Protein AF-A0A540WEN9-F1 (afdb_monomer)

Secondary structure (DSSP, 8-state):
---------------------------------------PPP---T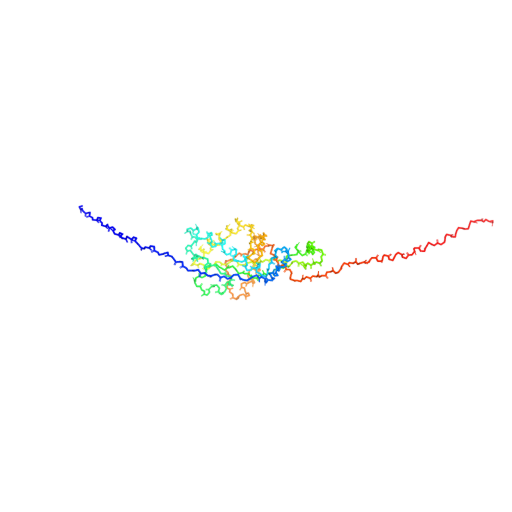THHHHHHHHHHHHHHHHHHT-TTTHHHHTSGGGEE-S-HHHHTT-TT--EEEEEEEEEE-HHHHTPPPEEPTTSSEEEPPPEEEEEEEEEEE--SSHHHHHHHHHHHHHHHHHTSEEEEEPTTT--EEEEEEEEE---HHHHHHHHHHTT------EEEEEEEEEE----EEE---------------PPP--------

InterPro domains:
  IPR025351 Pvc16, N-terminal [PF14065] (51-222)

Nearest PDB structures (foldseek):
  7b5i-assembly1_AA  TM=7.229E-01  e=7.295E-08  Nostoc sp. PCC 7120 = FACHB-418
  7adz-assembly1_0A  TM=7.066E-01  e=9.950E-07  Algoriphagus machipongonensis
  6rap-assembly1_E  TM=7.056E-01  e=1.852E-05  Serratia entomophila
  4esq-assembly1_A  TM=3.453E-01  e=1.846E+00  Mycobacterium tuberculosis H37Rv
  8ou1-assembly2_B  TM=3.384E-01  e=3.895E+00  Mus musculus

Radius of gyration: 32.87 Å; Cα contacts (8 Å, |Δi|>4): 335; chains: 1; bounding box: 141×54×74 Å

Sequence (245 aa):
MRDAVAAAPAPRRAGRARAEHAGGGDPVGGDTVRGHRVGGRPVSGYLAINTVSRTVRRILAVAYDADLTVGPLVGGEAGIVFSNPTETAQDPSHRLSLWLYRITENEFLKNLPPQIEPDRRIRRGSPLALDLLYLITPFTSSGENDQLLLGKTMQVLHDNASIYVRDPLNDVVDEIRLILCRLPLEEVTRIWEALQEPYRLSVCYLVRSIRIDSTQLDESAPILDITTGLGPLVAAPTTESASAS

Structure (mmCIF, N/CA/C/O backbone):
data_AF-A0A540WEN9-F1
#
_entry.id   AF-A0A540WEN9-F1
#
loop_
_atom_site.group_PDB
_atom_site.id
_atom_site.type_symbol
_atom_site.label_atom_id
_atom_site.label_alt_id
_atom_site.label_comp_id
_atom_site.label_asym_id
_atom_site.label_entity_id
_atom_site.label_seq_id
_atom_site.pdbx_PDB_ins_code
_atom_site.Cartn_x
_atom_site.Cartn_y
_atom_site.Cartn_z
_atom_site.occupancy
_atom_site.B_iso_or_equiv
_atom_site.auth_seq_id
_atom_site.auth_comp_id
_atom_site.auth_asym_id
_atom_site.auth_atom_id
_atom_site.pdbx_PDB_model_num
ATOM 1 N N . MET A 1 1 ? -47.053 -35.132 14.527 1.00 38.44 1 MET A N 1
ATOM 2 C CA . MET A 1 1 ? -48.295 -35.340 13.753 1.00 38.44 1 MET A CA 1
ATOM 3 C C . MET A 1 1 ? -48.290 -34.370 12.578 1.00 38.44 1 MET A C 1
ATOM 5 O O . MET A 1 1 ? -48.549 -33.202 12.805 1.00 38.44 1 MET A O 1
ATOM 9 N N . ARG A 1 2 ? -47.965 -34.912 11.389 1.00 40.12 2 ARG A N 1
ATOM 10 C CA . ARG A 1 2 ? -48.224 -34.436 10.006 1.00 40.12 2 ARG A CA 1
ATOM 11 C C . ARG A 1 2 ? -47.528 -33.130 9.579 1.00 40.12 2 ARG A C 1
ATOM 13 O O . ARG A 1 2 ? -47.860 -32.069 10.081 1.00 40.12 2 ARG A O 1
ATOM 20 N N . ASP A 1 3 ? -46.430 -33.188 8.822 1.00 37.91 3 ASP A N 1
ATOM 21 C CA . ASP A 1 3 ? -46.293 -33.443 7.365 1.00 37.91 3 ASP A CA 1
ATOM 22 C C . ASP A 1 3 ? -47.055 -32.461 6.470 1.00 37.91 3 ASP A C 1
ATOM 24 O O . ASP A 1 3 ? -48.283 -32.490 6.432 1.00 37.91 3 ASP A O 1
ATOM 28 N N . ALA A 1 4 ? -46.306 -31.689 5.672 1.00 39.59 4 ALA A N 1
ATOM 29 C CA . ALA A 1 4 ? -46.721 -31.245 4.340 1.00 39.59 4 ALA A CA 1
ATOM 30 C C . ALA A 1 4 ? -45.506 -30.776 3.514 1.00 39.59 4 ALA A C 1
ATOM 32 O O . ALA A 1 4 ? -45.072 -29.629 3.581 1.00 39.59 4 ALA A O 1
ATOM 33 N N . VAL A 1 5 ? -44.974 -31.706 2.721 1.00 42.97 5 VAL A N 1
ATOM 34 C CA . VAL A 1 5 ? -44.142 -31.474 1.533 1.00 42.97 5 VAL A CA 1
ATOM 35 C C . VAL A 1 5 ? -45.053 -31.034 0.378 1.00 42.97 5 VAL A C 1
ATOM 37 O O . VAL A 1 5 ? -46.068 -31.680 0.133 1.00 42.97 5 VAL A O 1
ATOM 40 N N . ALA A 1 6 ? -44.681 -29.987 -0.364 1.00 39.97 6 ALA A N 1
ATOM 41 C CA . ALA A 1 6 ? -45.266 -29.634 -1.668 1.00 39.97 6 ALA A CA 1
ATOM 42 C C . ALA A 1 6 ? -44.188 -28.912 -2.508 1.00 39.97 6 ALA A C 1
ATOM 44 O O . ALA A 1 6 ? -43.714 -27.852 -2.120 1.00 39.97 6 ALA A O 1
ATOM 45 N N . ALA A 1 7 ? -43.548 -29.575 -3.475 1.00 36.31 7 ALA A N 1
ATOM 46 C CA . ALA A 1 7 ? -43.993 -29.835 -4.854 1.00 36.31 7 ALA A CA 1
ATOM 47 C C . ALA A 1 7 ? -43.714 -28.655 -5.812 1.00 36.31 7 ALA A C 1
ATOM 49 O O . ALA A 1 7 ? -44.375 -27.622 -5.785 1.00 36.31 7 ALA A O 1
ATOM 50 N N . ALA A 1 8 ? -42.714 -28.855 -6.676 1.00 41.97 8 ALA A N 1
ATOM 51 C CA . ALA A 1 8 ? -42.346 -27.993 -7.796 1.00 41.97 8 ALA A CA 1
ATOM 52 C C . ALA A 1 8 ? -43.352 -28.076 -8.961 1.00 41.97 8 ALA A C 1
ATOM 54 O O . ALA A 1 8 ? -44.024 -29.098 -9.122 1.00 41.97 8 ALA A O 1
ATOM 55 N N . PRO A 1 9 ? -43.329 -27.083 -9.867 1.00 46.47 9 PRO A N 1
ATOM 56 C CA . PRO A 1 9 ? -43.598 -27.363 -11.273 1.00 46.47 9 PRO A CA 1
ATOM 57 C C . PRO A 1 9 ? -42.551 -26.751 -12.222 1.00 46.47 9 PRO A C 1
ATOM 59 O O . PRO A 1 9 ? -42.203 -25.576 -12.140 1.00 46.47 9 PRO A O 1
ATOM 62 N N . ALA A 1 10 ? -42.110 -27.556 -13.190 1.00 43.03 10 ALA A N 1
ATOM 63 C CA . ALA A 1 10 ? -41.536 -27.095 -14.454 1.00 43.03 10 ALA A CA 1
ATOM 64 C C . ALA A 1 10 ? -42.635 -27.066 -15.531 1.00 43.03 10 ALA A C 1
ATOM 66 O O . ALA A 1 10 ? -43.547 -27.899 -15.486 1.00 43.03 10 ALA A O 1
ATOM 67 N N . PRO A 1 11 ? -42.517 -26.201 -16.557 1.00 55.50 11 PRO A N 1
ATOM 68 C CA . PRO A 1 11 ? -42.747 -26.719 -17.907 1.00 55.50 11 PRO A CA 1
ATOM 69 C C . PRO A 1 11 ? -41.855 -26.134 -19.028 1.00 55.50 11 PRO A C 1
ATOM 71 O O . PRO A 1 11 ? -41.704 -24.932 -19.188 1.00 55.50 11 PRO A O 1
ATOM 74 N N . ARG A 1 12 ? -41.389 -27.076 -19.863 1.00 35.31 12 ARG A N 1
ATOM 75 C CA . ARG A 1 12 ? -41.458 -27.171 -21.343 1.00 35.31 12 ARG A CA 1
ATOM 76 C C . ARG A 1 12 ? -40.707 -26.201 -22.286 1.00 35.31 12 ARG A C 1
ATOM 78 O O . ARG A 1 12 ? -40.978 -25.017 -22.396 1.00 35.31 12 ARG A O 1
ATOM 85 N N . ARG A 1 13 ? -39.883 -26.864 -23.117 1.00 35.56 13 ARG A N 1
ATOM 86 C CA . ARG A 1 13 ? -39.284 -26.494 -24.416 1.00 35.56 13 ARG A CA 1
ATOM 87 C C . ARG A 1 13 ? -40.296 -26.077 -25.502 1.00 35.56 13 ARG A C 1
ATOM 89 O O . ARG A 1 13 ? -41.271 -26.794 -25.702 1.00 35.56 13 ARG A O 1
ATOM 96 N N . ALA A 1 14 ? -39.915 -25.087 -26.315 1.00 34.56 14 ALA A N 1
ATOM 97 C CA . ALA A 1 14 ? -39.984 -24.999 -27.794 1.00 34.56 14 ALA A CA 1
ATOM 98 C C . ALA A 1 14 ? -39.426 -23.605 -28.194 1.00 34.56 14 ALA A C 1
ATOM 100 O O . ALA A 1 14 ? -39.550 -22.682 -27.407 1.00 34.56 14 ALA A O 1
ATOM 101 N N . GLY A 1 15 ? -38.785 -23.329 -29.330 1.00 33.09 15 GLY A N 1
ATOM 102 C CA . GLY A 1 15 ? -38.602 -24.081 -30.558 1.00 33.09 15 GLY A CA 1
ATOM 103 C C . GLY A 1 15 ? -37.469 -23.489 -31.415 1.00 33.09 15 GLY A C 1
ATOM 104 O O . GLY A 1 15 ? -36.938 -22.413 -31.153 1.00 33.09 15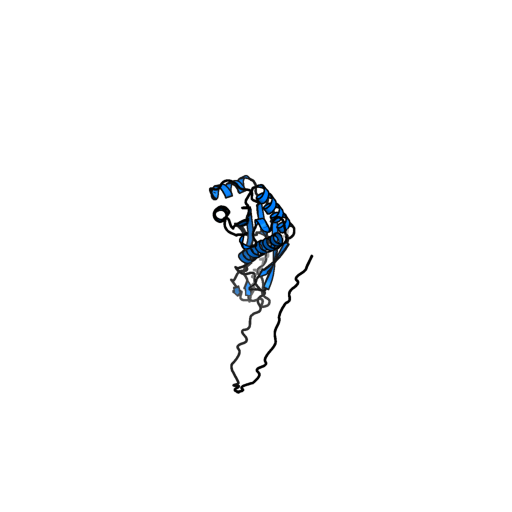 GLY A O 1
ATOM 105 N N . ARG A 1 16 ? -37.094 -24.269 -32.430 1.00 35.69 16 ARG A N 1
ATOM 106 C CA . ARG A 1 16 ? -36.172 -23.937 -33.522 1.00 35.69 16 ARG A CA 1
ATOM 107 C C . ARG A 1 16 ? -36.710 -22.788 -34.382 1.00 35.69 16 ARG A C 1
ATOM 109 O O . ARG A 1 16 ? -37.887 -22.807 -34.722 1.00 35.69 16 ARG A O 1
ATOM 116 N N . ALA A 1 17 ? -35.809 -21.955 -34.895 1.00 35.25 17 ALA A N 1
ATOM 117 C CA . ALA A 1 17 ? -35.952 -21.329 -36.208 1.00 35.25 17 ALA A CA 1
ATOM 118 C C . ALA A 1 17 ? -34.583 -21.299 -36.909 1.00 35.25 17 ALA A C 1
ATOM 120 O O . ALA A 1 17 ? -33.563 -20.982 -36.301 1.00 35.25 17 ALA A O 1
ATOM 121 N N . ARG A 1 18 ? -34.585 -21.715 -38.175 1.00 32.56 18 ARG A N 1
ATOM 122 C CA . ARG A 1 18 ? -33.468 -21.837 -39.121 1.00 32.56 18 ARG A CA 1
ATOM 123 C C . ARG A 1 18 ? -33.954 -21.209 -40.437 1.00 32.56 18 ARG A C 1
ATOM 125 O O . ARG A 1 18 ? -35.140 -21.369 -40.717 1.00 32.56 18 ARG A O 1
ATOM 132 N N . ALA A 1 19 ? -33.033 -20.605 -41.194 1.00 33.31 19 ALA A N 1
ATOM 133 C CA . ALA A 1 19 ? -33.052 -20.188 -42.618 1.00 33.31 19 ALA A CA 1
ATOM 134 C C . ALA A 1 19 ? -32.579 -18.723 -42.731 1.00 33.31 19 ALA A C 1
ATOM 136 O O . ALA A 1 19 ? -33.202 -17.832 -42.168 1.00 33.31 19 ALA A O 1
ATOM 137 N N . GLU A 1 20 ? -31.347 -18.458 -43.175 1.00 32.69 20 GLU A N 1
ATOM 138 C CA . GLU A 1 20 ? -30.850 -18.460 -44.571 1.00 32.69 20 GLU A CA 1
ATOM 139 C C . GLU A 1 20 ? -31.352 -17.271 -45.401 1.00 32.69 20 GLU A C 1
ATOM 141 O O . GLU A 1 20 ? -32.492 -17.256 -45.852 1.00 32.69 20 GLU A O 1
ATOM 146 N N . HIS A 1 21 ? -30.443 -16.337 -45.706 1.00 33.81 21 HIS A N 1
ATOM 147 C CA . HIS A 1 21 ? -30.448 -15.643 -46.991 1.00 33.81 21 HIS A CA 1
ATOM 148 C C . HIS A 1 21 ? -29.033 -15.267 -47.442 1.00 33.81 21 HIS A C 1
ATOM 150 O O . HIS A 1 21 ? -28.151 -14.994 -46.632 1.00 33.81 21 HIS A O 1
ATOM 156 N N . ALA A 1 22 ? -28.852 -15.362 -48.756 1.00 33.91 22 ALA A N 1
ATOM 157 C CA . ALA A 1 22 ? -27.604 -15.425 -49.499 1.00 33.91 22 ALA A CA 1
ATOM 158 C C . ALA A 1 22 ? -27.312 -14.125 -50.268 1.00 33.91 22 ALA A C 1
ATOM 160 O O . ALA A 1 22 ? -28.204 -13.306 -50.475 1.00 33.91 22 ALA A O 1
ATOM 161 N N . GLY A 1 23 ? -26.077 -14.020 -50.767 1.00 31.98 23 GLY A N 1
ATOM 162 C CA . GLY A 1 23 ? -25.592 -13.011 -51.719 1.00 31.98 23 GLY A CA 1
ATOM 163 C C . GLY A 1 23 ? -24.342 -12.329 -51.158 1.00 31.98 23 GLY A C 1
ATOM 164 O O . GLY A 1 23 ? -24.424 -11.688 -50.123 1.00 31.98 23 GLY A O 1
ATOM 165 N N . GLY A 1 24 ? -23.129 -12.480 -51.690 1.00 31.97 24 GLY A N 1
ATOM 166 C CA . GLY A 1 24 ? -22.727 -12.659 -53.082 1.00 31.97 24 GLY A CA 1
ATOM 167 C C . GLY A 1 24 ? -22.048 -11.365 -53.536 1.00 31.97 24 GLY A C 1
ATOM 168 O O . GLY A 1 24 ? -22.744 -10.410 -53.859 1.00 31.97 24 GLY A O 1
ATOM 169 N N . GLY A 1 25 ? -20.711 -11.331 -53.529 1.00 32.25 25 GLY A N 1
ATOM 170 C CA . GLY A 1 25 ? -19.929 -10.200 -54.035 1.00 32.25 25 GLY A CA 1
ATOM 171 C C . GLY A 1 25 ? -18.512 -10.126 -53.466 1.00 32.25 25 GLY A C 1
ATOM 172 O O . GLY A 1 25 ? -18.290 -9.439 -52.476 1.00 32.25 25 GLY A O 1
ATOM 173 N N . ASP A 1 26 ? -17.561 -10.796 -54.120 1.00 38.94 26 ASP A N 1
ATOM 174 C CA . ASP A 1 26 ? -16.148 -10.402 -54.070 1.00 38.94 26 ASP A CA 1
ATOM 175 C C . ASP A 1 26 ? -15.948 -9.147 -54.933 1.00 38.94 26 ASP A C 1
ATOM 177 O O . ASP A 1 26 ? -16.483 -9.067 -56.045 1.00 38.94 26 ASP A O 1
ATOM 181 N N . PRO A 1 27 ? -15.095 -8.215 -54.484 1.00 42.47 27 PRO A N 1
ATOM 182 C CA . PRO A 1 27 ? -14.058 -7.745 -55.381 1.00 42.47 27 PRO A CA 1
ATOM 183 C C . PRO A 1 27 ? -12.661 -7.819 -54.759 1.00 42.47 27 PRO A C 1
ATOM 185 O O . PRO A 1 27 ? -12.381 -7.404 -53.637 1.00 42.47 27 PRO A O 1
ATOM 188 N N . VAL A 1 28 ? -11.790 -8.346 -55.608 1.00 40.34 28 VAL A N 1
ATOM 189 C CA . VAL A 1 28 ? -10.333 -8.324 -55.609 1.00 40.34 28 VAL A CA 1
ATOM 190 C C . VAL A 1 28 ? -9.767 -6.922 -55.355 1.00 40.34 28 VAL A C 1
ATOM 192 O O . VAL A 1 28 ? -10.223 -5.948 -55.946 1.00 40.34 28 VAL A O 1
ATOM 195 N N . GLY A 1 29 ? -8.664 -6.871 -54.600 1.00 37.69 29 GLY A N 1
ATOM 196 C CA . GLY A 1 29 ? -7.612 -5.871 -54.797 1.00 37.69 29 GLY A CA 1
ATOM 197 C C . GLY A 1 29 ? -7.714 -4.624 -53.926 1.00 37.69 29 GLY A C 1
ATOM 198 O O . GLY A 1 29 ? -8.170 -3.577 -54.366 1.00 37.69 29 GLY A O 1
ATOM 199 N N . GLY A 1 30 ? -7.181 -4.713 -52.712 1.00 31.41 30 GLY A N 1
ATOM 200 C CA . GLY A 1 30 ? -6.861 -3.553 -51.894 1.00 31.41 30 GLY A CA 1
ATOM 201 C C . GLY A 1 30 ? -5.705 -3.914 -50.985 1.00 31.41 30 GLY A C 1
ATOM 202 O O . GLY A 1 30 ? -5.896 -4.672 -50.036 1.00 31.41 30 GLY A O 1
ATOM 203 N N . ASP A 1 31 ? -4.517 -3.426 -51.339 1.00 36.16 31 ASP A N 1
ATOM 204 C CA . ASP A 1 31 ? -3.271 -3.509 -50.583 1.00 36.16 31 ASP A CA 1
ATOM 205 C C . ASP A 1 31 ? -3.538 -3.403 -49.081 1.00 36.16 31 ASP A C 1
ATOM 207 O O . ASP A 1 31 ? -3.692 -2.322 -48.509 1.00 36.16 31 ASP A O 1
ATOM 211 N N . THR A 1 32 ? -3.593 -4.557 -48.416 1.00 36.00 32 THR A N 1
ATOM 212 C CA . THR A 1 32 ? -3.472 -4.579 -46.969 1.00 36.00 32 THR A CA 1
ATOM 213 C C . THR A 1 32 ? -2.001 -4.343 -46.724 1.00 36.00 32 THR A C 1
ATOM 215 O O . THR A 1 32 ? -1.206 -5.285 -46.698 1.00 36.00 32 THR A O 1
ATOM 218 N N . VAL A 1 33 ? -1.641 -3.064 -46.604 1.00 40.69 33 VAL A N 1
ATOM 219 C CA . VAL A 1 33 ? -0.398 -2.621 -45.990 1.00 40.69 33 VAL A CA 1
ATOM 220 C C . VAL A 1 33 ? -0.355 -3.324 -44.640 1.00 40.69 33 VAL A C 1
ATOM 222 O O . VAL A 1 33 ? -0.946 -2.883 -43.655 1.00 40.69 33 VAL A O 1
ATOM 225 N N . ARG A 1 34 ? 0.287 -4.497 -44.620 1.00 33.94 34 ARG A N 1
ATOM 226 C CA . ARG A 1 34 ? 0.758 -5.150 -43.413 1.00 33.94 34 ARG A CA 1
ATOM 227 C C . ARG A 1 34 ? 1.696 -4.128 -42.817 1.00 33.94 34 ARG A C 1
ATOM 229 O O . ARG A 1 34 ? 2.853 -4.047 -43.222 1.00 33.94 34 ARG A O 1
ATOM 236 N N . GLY A 1 35 ? 1.155 -3.311 -41.915 1.00 33.56 35 GLY A N 1
ATOM 237 C CA . GLY A 1 35 ? 1.943 -2.468 -41.047 1.00 33.56 35 GLY A CA 1
ATOM 238 C C . GLY A 1 35 ? 3.022 -3.368 -40.486 1.00 33.56 35 GLY A C 1
ATOM 239 O O . GLY A 1 35 ? 2.732 -4.316 -39.752 1.00 33.56 35 GLY A O 1
ATOM 240 N N . HIS A 1 36 ? 4.247 -3.129 -40.940 1.00 34.56 36 HIS A N 1
ATOM 241 C CA . HIS A 1 36 ? 5.441 -3.686 -40.353 1.00 34.56 36 HIS A CA 1
ATOM 242 C C . HIS A 1 36 ? 5.420 -3.159 -38.918 1.00 34.56 36 HIS A C 1
ATOM 244 O O . HIS A 1 36 ? 5.870 -2.051 -38.639 1.00 34.56 36 HIS A O 1
ATOM 250 N N . ARG A 1 37 ? 4.791 -3.903 -38.001 1.00 36.41 37 ARG A N 1
ATOM 251 C CA . ARG A 1 37 ? 5.046 -3.741 -36.578 1.00 36.41 37 ARG A CA 1
ATOM 252 C C . ARG A 1 37 ? 6.494 -4.160 -36.431 1.00 36.41 37 ARG A C 1
ATOM 254 O O . ARG A 1 37 ? 6.786 -5.347 -36.324 1.00 36.41 37 ARG A O 1
ATOM 261 N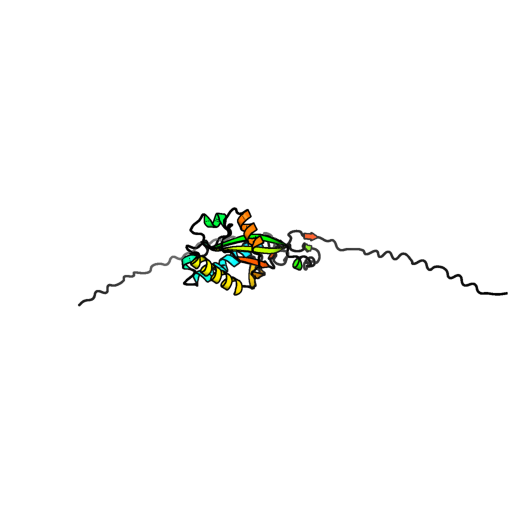 N . VAL A 1 38 ? 7.385 -3.177 -36.544 1.00 37.97 38 VAL A N 1
ATOM 262 C CA . VAL A 1 38 ? 8.768 -3.283 -36.100 1.00 37.97 38 VAL A CA 1
ATOM 263 C C . VAL A 1 38 ? 8.661 -3.803 -34.676 1.00 37.97 38 VAL A C 1
ATOM 265 O O . VAL A 1 38 ? 8.136 -3.122 -33.795 1.00 37.97 38 VAL A O 1
ATOM 268 N N . GLY A 1 39 ? 8.989 -5.083 -34.516 1.00 35.16 39 GLY A N 1
ATOM 269 C CA . GLY A 1 39 ? 8.850 -5.833 -33.279 1.00 35.16 39 GLY A CA 1
ATOM 270 C C . GLY A 1 39 ? 9.879 -5.349 -32.274 1.00 35.16 39 GLY A C 1
ATOM 271 O O . GLY A 1 39 ? 10.848 -6.047 -31.993 1.00 35.16 39 GLY A O 1
ATOM 272 N N . GLY A 1 40 ? 9.677 -4.140 -31.755 1.00 44.56 40 GLY A N 1
ATOM 273 C CA . GLY A 1 40 ? 10.303 -3.713 -30.519 1.00 44.56 40 GLY A CA 1
ATOM 274 C C . GLY A 1 40 ? 9.850 -4.659 -29.416 1.00 44.56 40 GLY A C 1
ATOM 275 O O . GLY A 1 40 ? 8.684 -5.063 -29.377 1.00 44.56 40 GLY A O 1
ATOM 276 N N . ARG A 1 41 ? 10.779 -5.051 -28.539 1.00 51.62 41 ARG A N 1
ATOM 277 C CA . ARG A 1 41 ? 10.416 -5.775 -27.320 1.00 51.62 41 ARG A CA 1
ATOM 278 C C . ARG A 1 41 ? 9.302 -5.015 -26.601 1.00 51.62 41 ARG A C 1
ATOM 280 O O . ARG A 1 41 ? 9.329 -3.786 -26.616 1.00 51.62 41 ARG A O 1
ATOM 287 N N . PRO A 1 42 ? 8.352 -5.723 -25.983 1.00 57.53 42 PRO A N 1
ATOM 288 C CA . PRO A 1 42 ? 7.340 -5.066 -25.189 1.00 57.53 42 PRO A CA 1
ATOM 289 C C . PRO A 1 42 ? 7.990 -4.241 -24.073 1.00 57.53 42 PRO A C 1
ATOM 291 O O . PRO A 1 42 ? 8.995 -4.652 -23.491 1.00 57.53 42 PRO A O 1
ATOM 294 N N . VAL A 1 43 ? 7.441 -3.053 -23.850 1.00 58.25 43 VAL A N 1
ATOM 295 C CA . VAL A 1 43 ? 8.060 -1.939 -23.126 1.00 58.25 43 VAL A CA 1
ATOM 296 C C . VAL A 1 43 ? 7.235 -1.661 -21.864 1.00 58.25 43 VAL A C 1
ATOM 298 O O . VAL A 1 43 ? 6.018 -1.604 -21.966 1.00 58.25 43 VAL A O 1
ATOM 301 N N . SER A 1 44 ? 7.832 -1.487 -20.686 1.00 72.44 44 SER A N 1
ATOM 302 C CA . SER A 1 44 ? 7.088 -1.109 -19.475 1.00 72.44 44 SER A CA 1
ATOM 303 C C . SER A 1 44 ? 6.719 0.376 -19.549 1.00 72.44 44 SER A C 1
ATOM 305 O O . SER A 1 44 ? 7.583 1.260 -19.536 1.00 72.44 44 SER A O 1
ATOM 307 N N . GLY A 1 45 ? 5.427 0.655 -19.737 1.00 79.44 45 GLY A N 1
ATOM 308 C CA . GLY A 1 45 ? 4.929 1.999 -20.044 1.00 79.44 45 GLY A CA 1
ATOM 309 C C . GLY A 1 45 ? 4.655 2.884 -18.821 1.00 79.44 45 GLY A C 1
ATOM 310 O O . GLY A 1 45 ? 4.848 2.508 -17.668 1.00 79.44 45 GLY A O 1
ATOM 311 N N . TYR A 1 46 ? 4.086 4.070 -19.066 1.00 84.25 46 TYR A N 1
ATOM 312 C CA . TYR A 1 46 ? 3.684 5.028 -18.019 1.00 84.25 46 TYR A CA 1
ATOM 313 C C . TYR A 1 46 ? 2.650 4.472 -17.018 1.00 84.25 46 TYR A C 1
ATOM 315 O O . TYR A 1 46 ? 2.448 5.038 -15.944 1.00 84.25 46 TYR A O 1
ATOM 323 N N . LEU A 1 47 ? 1.989 3.360 -17.355 1.00 88.25 47 LEU A N 1
ATOM 324 C CA . LEU A 1 47 ? 1.047 2.673 -16.475 1.00 88.25 47 LEU A CA 1
ATOM 325 C C . LEU A 1 47 ? 1.729 1.890 -15.348 1.00 88.25 47 LEU A C 1
ATOM 327 O O . LEU A 1 47 ? 1.026 1.477 -14.428 1.00 88.25 47 LEU A O 1
ATOM 331 N N . ALA A 1 48 ? 3.054 1.707 -15.378 1.00 88.62 48 ALA A N 1
ATOM 332 C CA . ALA A 1 48 ? 3.784 0.858 -14.435 1.00 88.62 48 ALA A CA 1
ATOM 333 C C . ALA A 1 48 ? 3.406 1.127 -12.966 1.00 88.62 48 ALA A C 1
ATOM 335 O O . ALA A 1 48 ? 3.025 0.204 -12.248 1.00 88.62 48 ALA A O 1
ATOM 336 N N . ILE A 1 49 ? 3.398 2.395 -12.538 1.00 92.06 49 ILE A N 1
ATOM 337 C CA . ILE A 1 49 ? 3.052 2.776 -11.156 1.00 92.06 49 ILE A CA 1
ATOM 338 C C . ILE A 1 49 ? 1.604 2.387 -10.817 1.00 92.06 49 ILE A C 1
ATOM 340 O O . ILE A 1 49 ? 1.340 1.816 -9.759 1.00 92.06 49 ILE A O 1
ATOM 344 N N . ASN A 1 50 ? 0.652 2.657 -11.717 1.00 92.75 50 ASN A N 1
ATOM 345 C CA . ASN A 1 50 ? -0.753 2.316 -11.491 1.00 92.75 50 ASN A CA 1
ATOM 346 C C . ASN A 1 50 ? -0.964 0.800 -11.426 1.00 92.75 50 ASN A C 1
ATOM 348 O O . ASN A 1 50 ? -1.663 0.314 -10.536 1.00 92.75 50 ASN A O 1
ATOM 352 N N . THR A 1 51 ? -0.344 0.057 -12.342 1.00 92.38 51 THR A N 1
ATOM 353 C CA . THR A 1 51 ? -0.434 -1.403 -12.396 1.00 92.38 51 THR A CA 1
ATOM 354 C C . THR A 1 51 ? 0.131 -2.028 -11.122 1.00 92.38 51 THR A C 1
ATOM 356 O O . THR A 1 51 ? -0.502 -2.924 -10.560 1.00 92.38 51 THR A O 1
ATOM 359 N N . VAL A 1 52 ? 1.254 -1.516 -10.607 1.00 93.31 52 VAL A N 1
ATOM 360 C CA . VAL A 1 52 ? 1.829 -1.939 -9.320 1.00 93.31 52 VAL A CA 1
ATOM 361 C C . VAL A 1 52 ? 0.856 -1.674 -8.171 1.00 93.31 52 VAL A C 1
ATOM 363 O O . VAL A 1 52 ? 0.482 -2.619 -7.476 1.00 93.31 52 VAL A O 1
ATOM 366 N N . SER A 1 53 ? 0.360 -0.439 -8.017 1.00 95.50 53 SER A N 1
ATOM 367 C CA . SER A 1 53 ? -0.606 -0.092 -6.960 1.00 95.50 53 SER A CA 1
ATOM 368 C C . SER A 1 53 ? -1.856 -0.978 -6.999 1.00 95.50 53 SER A C 1
ATOM 370 O O . SER A 1 53 ? -2.291 -1.504 -5.973 1.00 95.50 53 SER A O 1
ATOM 372 N N . ARG A 1 54 ? -2.428 -1.200 -8.191 1.00 95.19 54 ARG A N 1
ATOM 373 C CA . ARG A 1 54 ? -3.608 -2.062 -8.368 1.00 95.19 54 ARG A CA 1
ATOM 374 C C . ARG A 1 54 ? -3.311 -3.525 -8.065 1.00 95.19 54 ARG A C 1
ATOM 376 O O . ARG A 1 54 ? -4.173 -4.198 -7.509 1.00 95.19 54 ARG A O 1
ATOM 383 N N . THR A 1 55 ? -2.122 -4.012 -8.411 1.00 94.81 55 THR A N 1
ATOM 384 C CA . THR A 1 55 ? -1.715 -5.396 -8.130 1.00 94.81 55 THR A CA 1
ATOM 385 C C . THR A 1 55 ? -1.582 -5.627 -6.630 1.00 94.81 55 THR A C 1
ATOM 387 O O . THR A 1 55 ? -2.169 -6.578 -6.117 1.00 94.81 55 THR A O 1
ATOM 390 N N . VAL A 1 56 ? -0.905 -4.722 -5.913 1.00 96.12 56 VAL A N 1
ATOM 391 C CA . VAL A 1 56 ? -0.786 -4.787 -4.446 1.00 96.12 56 VAL A CA 1
ATOM 392 C C . VAL A 1 56 ? -2.170 -4.753 -3.796 1.00 96.12 56 VAL A C 1
ATOM 394 O O . VAL A 1 56 ? -2.489 -5.625 -2.989 1.00 96.12 56 VAL A O 1
ATOM 397 N N . ARG A 1 57 ? -3.037 -3.818 -4.210 1.00 97.81 57 ARG A N 1
ATOM 398 C CA . ARG A 1 57 ? -4.419 -3.744 -3.716 1.00 97.81 57 ARG A CA 1
ATOM 399 C C . ARG A 1 57 ? -5.189 -5.043 -3.949 1.00 97.81 57 ARG A C 1
ATOM 401 O O . ARG A 1 57 ? -5.873 -5.515 -3.047 1.00 97.81 57 ARG A O 1
ATOM 408 N N . ARG A 1 58 ? -5.074 -5.626 -5.143 1.00 96.25 58 ARG A N 1
ATOM 409 C CA . ARG A 1 58 ? -5.788 -6.851 -5.511 1.00 96.25 58 ARG A CA 1
ATOM 410 C C . ARG A 1 58 ? -5.336 -8.053 -4.686 1.00 96.25 58 ARG A C 1
ATOM 412 O O . ARG A 1 58 ? -6.181 -8.831 -4.264 1.00 96.25 58 ARG A O 1
ATOM 419 N N . ILE A 1 59 ? -4.032 -8.206 -4.453 1.00 96.44 59 ILE A N 1
ATOM 420 C CA . ILE A 1 59 ? -3.497 -9.299 -3.626 1.00 96.44 59 ILE A CA 1
ATOM 421 C C . ILE A 1 59 ? -4.027 -9.188 -2.193 1.00 96.44 59 ILE A C 1
ATOM 423 O O . ILE A 1 59 ? -4.474 -10.186 -1.631 1.00 96.44 59 ILE A O 1
ATOM 427 N N . LEU A 1 60 ? -4.052 -7.973 -1.634 1.00 97.88 60 LEU A N 1
ATOM 428 C CA . LEU A 1 60 ? -4.639 -7.724 -0.317 1.00 97.88 60 LEU A CA 1
ATOM 429 C C . LEU A 1 60 ? -6.138 -8.035 -0.292 1.00 97.88 60 LEU A C 1
ATOM 431 O O . LEU A 1 60 ? -6.583 -8.768 0.583 1.00 97.88 60 LEU A O 1
ATOM 435 N N . ALA A 1 61 ? -6.900 -7.549 -1.275 1.00 97.62 61 ALA A N 1
ATOM 436 C CA . ALA A 1 61 ? -8.338 -7.796 -1.359 1.00 97.62 61 ALA A CA 1
ATOM 437 C C . ALA A 1 61 ? -8.667 -9.295 -1.412 1.00 97.62 61 ALA A C 1
ATOM 439 O O . ALA A 1 61 ? -9.459 -9.776 -0.609 1.00 97.62 61 ALA A O 1
ATOM 440 N N . VAL A 1 62 ? -7.989 -10.050 -2.284 1.00 97.19 62 VAL A N 1
ATOM 441 C CA . VAL A 1 62 ? -8.171 -11.507 -2.394 1.00 97.19 62 VAL A CA 1
ATOM 442 C C . VAL A 1 62 ? -7.855 -12.209 -1.071 1.00 97.19 62 VAL A C 1
ATOM 444 O O . VAL A 1 62 ? -8.578 -13.118 -0.666 1.00 97.19 62 VAL A O 1
ATOM 447 N N . ALA A 1 63 ? -6.788 -11.796 -0.386 1.00 97.12 63 ALA A N 1
ATOM 448 C CA . ALA A 1 63 ? -6.406 -12.397 0.884 1.00 97.12 63 ALA A CA 1
ATOM 449 C C . ALA A 1 63 ? -7.368 -12.047 2.031 1.00 97.12 63 ALA A C 1
ATOM 451 O O . ALA A 1 63 ? -7.582 -12.883 2.908 1.00 97.12 63 ALA A O 1
ATOM 452 N N . TYR A 1 64 ? -7.942 -10.841 2.041 1.00 97.31 64 TYR A N 1
ATOM 453 C CA . TYR A 1 64 ? -8.939 -10.435 3.035 1.00 97.31 64 TYR A CA 1
ATOM 454 C C . TYR A 1 64 ? -10.278 -11.123 2.807 1.00 97.31 64 TYR A C 1
ATOM 456 O O . TYR A 1 64 ? -10.869 -11.599 3.769 1.00 97.31 64 TYR A O 1
ATOM 464 N N . ASP A 1 65 ? -10.723 -11.242 1.556 1.00 96.19 65 ASP A N 1
ATOM 465 C CA . ASP A 1 65 ? -11.973 -11.929 1.214 1.00 96.19 65 ASP A CA 1
ATOM 466 C C . ASP A 1 65 ? -11.934 -13.418 1.603 1.00 96.19 65 ASP A C 1
ATOM 468 O O . ASP A 1 65 ? -12.958 -14.004 1.954 1.00 96.19 65 ASP A O 1
ATOM 472 N N . ALA A 1 66 ? -10.748 -14.034 1.579 1.00 96.25 66 ALA A N 1
ATOM 473 C CA . ALA A 1 66 ? -10.535 -15.410 2.026 1.00 96.25 66 ALA A CA 1
ATOM 474 C C . ALA A 1 66 ? -10.434 -15.563 3.559 1.00 96.25 66 ALA A C 1
ATOM 476 O O . ALA A 1 66 ? -10.480 -16.688 4.063 1.00 96.25 66 ALA A O 1
ATOM 477 N N . ASP A 1 67 ? -10.273 -14.469 4.308 1.00 96.81 67 ASP A N 1
ATOM 478 C CA . ASP A 1 67 ? -10.071 -14.479 5.756 1.00 96.81 67 ASP A CA 1
ATOM 479 C C . ASP A 1 67 ? -11.370 -14.140 6.503 1.00 96.81 67 ASP A C 1
ATOM 481 O O . ASP A 1 67 ? -11.915 -13.042 6.392 1.00 96.81 67 ASP A O 1
ATOM 485 N N . LEU A 1 68 ? -11.853 -15.078 7.323 1.00 95.38 68 LEU A N 1
ATOM 486 C CA . LEU A 1 68 ? -13.116 -14.929 8.058 1.00 95.38 68 LEU A CA 1
ATOM 487 C C . LEU A 1 68 ? -13.084 -13.831 9.131 1.00 95.38 68 LEU A C 1
ATOM 489 O O . LEU A 1 68 ? -14.143 -13.384 9.569 1.00 95.38 68 LEU A O 1
ATOM 493 N N . THR A 1 69 ? -11.896 -13.416 9.577 1.00 95.19 69 THR A N 1
ATOM 494 C CA . THR A 1 69 ? -11.738 -12.385 10.611 1.00 95.19 69 THR A CA 1
ATOM 495 C C . THR A 1 69 ? -11.599 -10.995 10.004 1.00 95.19 69 THR A C 1
ATOM 497 O O . THR A 1 69 ? -12.237 -10.058 10.478 1.00 95.19 69 THR A O 1
ATOM 500 N N . VAL A 1 70 ? -10.815 -10.859 8.931 1.00 95.81 70 VAL A N 1
ATOM 501 C CA . VAL A 1 70 ? -10.502 -9.556 8.324 1.00 95.81 70 VAL A CA 1
ATOM 502 C C . VAL A 1 70 ? -11.477 -9.169 7.213 1.00 95.81 70 VAL A C 1
ATOM 504 O O . VAL A 1 70 ? -11.800 -7.987 7.085 1.00 95.81 70 VAL A O 1
ATOM 507 N N . GLY A 1 71 ? -12.003 -10.127 6.446 1.00 94.94 71 GLY A N 1
ATOM 508 C CA . GLY A 1 71 ? -12.942 -9.862 5.350 1.00 94.94 71 GLY A CA 1
ATOM 509 C C . GLY A 1 71 ? -14.129 -8.971 5.752 1.00 94.94 71 GLY A C 1
ATOM 510 O O . GLY A 1 71 ? -14.343 -7.933 5.116 1.00 94.94 71 GLY A O 1
ATOM 511 N N . PRO A 1 72 ? -14.850 -9.282 6.851 1.00 95.50 72 PRO A N 1
ATOM 512 C CA . PRO A 1 72 ? -15.952 -8.448 7.338 1.00 95.50 72 PRO A CA 1
ATOM 513 C C . PRO A 1 72 ? -15.539 -7.035 7.773 1.00 95.50 72 PRO A C 1
ATOM 515 O O . PRO A 1 72 ? -16.365 -6.126 7.738 1.00 95.50 72 PRO A O 1
ATOM 518 N N . LEU A 1 73 ? -14.282 -6.836 8.186 1.00 94.62 73 LEU A N 1
ATOM 519 C CA . LEU A 1 73 ? -13.782 -5.526 8.608 1.00 94.62 73 LEU A CA 1
ATOM 520 C C . LEU A 1 73 ? -13.574 -4.597 7.411 1.00 94.62 73 LEU A C 1
ATOM 522 O O . LEU A 1 73 ? -13.862 -3.406 7.513 1.00 94.62 73 LEU A O 1
ATOM 526 N N . VAL A 1 74 ? -13.077 -5.134 6.291 1.00 94.44 74 VAL A N 1
ATOM 527 C CA . VAL A 1 74 ? -12.694 -4.344 5.109 1.00 94.44 74 VAL A CA 1
ATOM 528 C C . VAL A 1 74 ? -13.872 -4.113 4.161 1.00 94.44 74 VAL A C 1
ATOM 530 O O . VAL A 1 74 ? -13.972 -3.043 3.567 1.00 94.44 74 VAL A O 1
ATOM 533 N N . GLY A 1 75 ? -14.779 -5.086 4.025 1.00 89.88 75 GLY A N 1
ATOM 534 C CA . GLY A 1 75 ? -15.918 -4.972 3.105 1.00 89.88 75 GLY A CA 1
ATOM 535 C C . GLY A 1 75 ? -15.538 -5.101 1.622 1.00 89.88 75 GLY A C 1
ATOM 536 O O . GLY A 1 75 ? -16.258 -4.602 0.758 1.00 89.88 75 GLY A O 1
ATOM 537 N N . GLY A 1 76 ? -14.416 -5.768 1.329 1.00 92.38 76 GLY A N 1
ATOM 538 C CA . GLY A 1 76 ? -13.929 -6.061 -0.024 1.00 92.38 76 GLY A CA 1
ATOM 539 C C . GLY A 1 76 ? -12.939 -5.036 -0.590 1.00 92.38 76 GLY A C 1
ATOM 540 O O . GLY A 1 76 ? -12.484 -4.121 0.094 1.00 92.38 76 GLY A O 1
ATOM 541 N N . GLU A 1 77 ? -12.597 -5.176 -1.877 1.00 96.06 77 GLU A N 1
ATOM 542 C CA . GLU A 1 77 ? -11.550 -4.369 -2.537 1.00 96.06 77 GLU A CA 1
ATOM 543 C C . GLU A 1 77 ? -11.806 -2.850 -2.482 1.00 96.06 77 GLU A C 1
ATOM 545 O O . GLU A 1 77 ? -10.855 -2.069 -2.457 1.00 96.06 77 GLU A O 1
ATOM 550 N N . ALA A 1 78 ? -13.072 -2.417 -2.441 1.00 95.50 78 ALA A N 1
ATOM 551 C CA . ALA A 1 78 ? -13.444 -1.002 -2.365 1.00 95.50 78 ALA A CA 1
ATOM 552 C C . ALA A 1 78 ? -13.054 -0.339 -1.031 1.00 95.50 78 ALA A C 1
ATOM 554 O O . ALA A 1 78 ? -12.818 0.865 -1.006 1.00 95.50 78 ALA A O 1
ATOM 555 N N . GLY A 1 79 ? -12.919 -1.118 0.049 1.00 96.50 79 GLY A N 1
ATOM 556 C CA . GLY A 1 79 ? -12.433 -0.620 1.336 1.00 96.50 79 GLY A CA 1
ATOM 557 C C . GLY A 1 79 ? -10.930 -0.316 1.348 1.00 96.50 79 GLY A C 1
ATOM 558 O O . GLY A 1 79 ? -10.435 0.276 2.307 1.00 96.50 79 GLY A O 1
ATOM 559 N N . ILE A 1 80 ? -10.193 -0.701 0.299 1.00 98.12 80 ILE A N 1
ATOM 560 C CA . ILE A 1 80 ? -8.758 -0.443 0.153 1.00 98.12 80 ILE A CA 1
ATOM 561 C C . ILE A 1 80 ? -8.548 0.682 -0.865 1.00 98.12 80 ILE A C 1
ATOM 563 O O . ILE A 1 80 ? -8.808 0.519 -2.063 1.00 98.12 80 ILE A O 1
ATOM 567 N N . VAL A 1 81 ? -8.035 1.819 -0.404 1.00 98.25 81 VAL A N 1
ATOM 568 C CA . VAL A 1 81 ? -7.940 3.057 -1.193 1.00 98.25 81 VAL A CA 1
ATOM 569 C C . VAL A 1 81 ? -6.515 3.577 -1.305 1.00 98.25 81 VAL A C 1
ATOM 571 O O . VAL A 1 81 ? -5.651 3.234 -0.509 1.00 98.25 81 VAL A O 1
ATOM 574 N N . PHE A 1 82 ? -6.259 4.415 -2.311 1.00 98.19 82 PHE A N 1
ATOM 575 C CA . PHE A 1 82 ? -4.943 5.022 -2.559 1.00 98.19 82 PHE A CA 1
ATOM 576 C C . PHE A 1 82 ? -4.835 6.477 -2.070 1.00 98.19 82 PHE A C 1
ATOM 578 O O . PHE A 1 82 ? -3.775 7.089 -2.205 1.00 98.19 82 PHE A O 1
ATOM 585 N N . SER A 1 83 ? -5.927 7.038 -1.538 1.00 96.88 83 SER A N 1
ATOM 586 C CA . SER A 1 83 ? -5.974 8.380 -0.949 1.00 96.88 83 SER A CA 1
ATOM 587 C C . SER A 1 83 ? -5.079 8.477 0.283 1.00 96.88 83 SER A C 1
ATOM 589 O O . SER A 1 83 ? -4.811 7.474 0.951 1.00 96.88 83 SER A O 1
ATOM 591 N N . ASN A 1 84 ? -4.642 9.695 0.607 1.00 95.81 84 ASN A N 1
ATOM 592 C CA . ASN A 1 84 ? -3.875 9.932 1.828 1.00 95.81 84 ASN A CA 1
ATOM 593 C C . ASN A 1 84 ? -4.709 9.600 3.088 1.00 95.81 84 ASN A C 1
ATOM 595 O O . ASN A 1 84 ? -5.941 9.502 3.011 1.00 95.81 84 ASN A O 1
ATOM 599 N N . PRO A 1 85 ? -4.071 9.406 4.256 1.00 95.31 85 PRO A N 1
ATOM 600 C CA . PRO A 1 85 ? -4.776 9.074 5.491 1.00 95.31 85 PRO A CA 1
ATOM 601 C C . PRO A 1 85 ? -5.866 10.083 5.896 1.00 95.31 85 PRO A C 1
ATOM 603 O O . PRO A 1 85 ? -6.918 9.662 6.369 1.00 95.31 85 PRO A O 1
ATOM 606 N N . THR A 1 86 ? -5.656 11.383 5.667 1.00 95.62 86 THR A N 1
ATOM 607 C CA . THR A 1 86 ? -6.618 12.450 6.001 1.00 95.62 86 THR A CA 1
ATOM 608 C C . THR A 1 86 ? -7.913 12.327 5.198 1.00 95.62 86 THR A C 1
ATOM 610 O O . THR A 1 86 ? -8.999 12.315 5.767 1.00 95.62 86 THR A O 1
ATOM 613 N N . GLU A 1 87 ? -7.813 12.184 3.877 1.00 95.06 87 GLU A N 1
ATOM 614 C CA . GLU A 1 87 ? -8.962 11.976 2.985 1.00 95.06 87 GLU A CA 1
ATOM 615 C C . GLU A 1 87 ? -9.636 10.629 3.242 1.00 95.06 87 GLU A C 1
ATOM 617 O O . GLU A 1 87 ? -10.860 10.524 3.243 1.00 95.06 87 GLU A O 1
ATOM 622 N N . THR A 1 88 ? -8.838 9.592 3.507 1.00 95.00 88 THR A N 1
ATOM 623 C CA . THR A 1 88 ? -9.351 8.247 3.790 1.00 95.00 88 THR A CA 1
ATOM 624 C C . THR A 1 88 ? -10.262 8.250 5.015 1.00 95.00 88 THR A C 1
ATOM 626 O O . THR A 1 88 ? -11.315 7.620 4.987 1.00 95.00 88 THR A O 1
ATOM 629 N N . ALA A 1 89 ? -9.900 9.005 6.055 1.00 93.88 89 ALA A N 1
ATOM 630 C CA . ALA A 1 89 ? -10.675 9.113 7.287 1.00 93.88 89 ALA A CA 1
ATOM 631 C C . ALA A 1 89 ? -12.061 9.768 7.111 1.00 93.88 89 ALA A C 1
ATOM 633 O O . ALA A 1 89 ? -12.901 9.648 8.002 1.00 93.88 89 ALA A O 1
ATOM 634 N N . GLN A 1 90 ? -12.308 10.464 5.995 1.00 95.12 90 GLN A N 1
ATOM 635 C CA . GLN A 1 90 ? -13.570 11.172 5.746 1.00 95.12 90 GLN A CA 1
ATOM 636 C C . GLN A 1 90 ? -14.702 10.240 5.303 1.00 95.12 90 GLN A C 1
ATOM 638 O O . GLN A 1 90 ? -15.871 10.594 5.457 1.00 95.12 90 GLN A O 1
ATOM 643 N N . ASP A 1 91 ? -14.374 9.059 4.775 1.00 95.50 91 ASP A N 1
ATOM 644 C CA . ASP A 1 91 ? -15.355 8.087 4.303 1.00 95.50 91 ASP A CA 1
ATOM 645 C C . ASP A 1 91 ? -15.323 6.823 5.180 1.00 95.50 91 ASP A C 1
ATOM 647 O O . ASP A 1 91 ? -14.363 6.048 5.133 1.00 95.50 91 ASP A O 1
ATOM 651 N N . PRO A 1 92 ? -16.392 6.554 5.951 1.00 93.12 92 PRO A N 1
ATOM 652 C CA . PRO A 1 92 ? -16.494 5.358 6.772 1.00 93.12 92 PRO A CA 1
ATOM 653 C C . PRO A 1 92 ? -16.569 4.051 5.986 1.00 93.12 92 PRO A C 1
ATOM 655 O O . PRO A 1 92 ? -16.696 3.018 6.631 1.00 93.12 92 PRO A O 1
ATOM 658 N N . SER A 1 93 ? -16.575 4.034 4.657 1.00 94.88 93 SER A N 1
ATOM 659 C CA . SER A 1 93 ? -16.437 2.814 3.852 1.00 94.88 93 SER A CA 1
ATOM 660 C C . SER A 1 93 ? -14.974 2.460 3.572 1.00 94.88 93 SER A C 1
ATOM 662 O O . SER A 1 93 ? -14.669 1.298 3.301 1.00 94.88 93 SER A O 1
ATOM 664 N N . HIS A 1 94 ? -14.056 3.420 3.705 1.00 96.81 94 HIS A N 1
ATOM 665 C CA . HIS A 1 94 ? -12.633 3.166 3.559 1.00 96.81 94 HIS A CA 1
ATOM 666 C C . HIS A 1 94 ? -12.058 2.562 4.844 1.00 96.81 94 HIS A C 1
ATOM 668 O O . HIS A 1 94 ? -12.351 2.989 5.962 1.00 96.81 94 HIS A O 1
ATOM 674 N N . ARG A 1 95 ? -11.250 1.517 4.678 1.00 97.06 95 ARG A N 1
ATOM 675 C CA . ARG A 1 95 ? -10.756 0.661 5.767 1.00 97.06 95 ARG A CA 1
ATOM 676 C C . ARG A 1 95 ? -9.248 0.518 5.779 1.00 97.06 95 ARG A C 1
ATOM 678 O O . ARG A 1 95 ? -8.675 0.248 6.831 1.00 97.06 95 ARG A O 1
ATOM 685 N N . LEU A 1 96 ? -8.600 0.710 4.636 1.00 98.06 96 LEU A N 1
ATOM 686 C CA . LEU A 1 96 ? -7.151 0.658 4.509 1.00 98.06 96 LEU A CA 1
ATOM 687 C C . LEU A 1 96 ? -6.683 1.677 3.468 1.00 98.06 96 LEU A C 1
ATOM 689 O O . LEU A 1 96 ? -7.077 1.603 2.306 1.00 98.06 96 LEU A O 1
ATOM 693 N N . SER A 1 97 ? -5.815 2.601 3.874 1.00 98.25 97 SER A N 1
ATOM 694 C CA . SER A 1 97 ? -5.103 3.504 2.967 1.00 98.25 97 SER A CA 1
ATOM 695 C C . SER A 1 97 ? -3.782 2.863 2.535 1.00 98.25 97 SER A C 1
ATOM 697 O O . SER A 1 97 ? -2.994 2.439 3.377 1.00 98.25 97 SER A O 1
ATOM 699 N N . LEU A 1 98 ? -3.547 2.792 1.224 1.00 98.00 98 LEU A N 1
ATOM 700 C CA . LEU A 1 98 ? -2.292 2.430 0.561 1.00 98.00 98 LEU A CA 1
ATOM 701 C C . LEU A 1 98 ? -1.720 3.681 -0.115 1.00 98.00 98 LEU A C 1
ATOM 703 O O . LEU A 1 98 ? -1.724 3.808 -1.344 1.00 98.00 98 LEU A O 1
ATOM 707 N N . TRP A 1 99 ? -1.275 4.639 0.689 1.00 98.00 99 TRP A N 1
ATOM 708 C CA . TRP A 1 99 ? -0.887 5.949 0.184 1.00 98.00 99 TRP A CA 1
ATOM 709 C C . TRP A 1 99 ? 0.562 5.965 -0.313 1.00 98.00 99 TRP A C 1
ATOM 711 O O . TRP A 1 99 ? 1.498 5.755 0.457 1.00 98.00 99 TRP A O 1
ATOM 721 N N . LEU A 1 100 ? 0.759 6.249 -1.604 1.00 97.38 100 LEU A N 1
ATOM 722 C CA . LEU A 1 100 ? 2.080 6.480 -2.195 1.00 97.38 100 LEU A CA 1
ATOM 723 C C . LEU A 1 100 ? 2.572 7.887 -1.824 1.00 97.38 100 LEU A C 1
ATOM 725 O O . LEU A 1 100 ? 2.267 8.856 -2.518 1.00 97.38 100 LEU A O 1
ATOM 729 N N . TYR A 1 101 ? 3.316 8.002 -0.725 1.00 95.12 101 TYR A N 1
ATOM 730 C CA . TYR A 1 101 ? 3.741 9.303 -0.190 1.00 95.12 101 TYR A CA 1
ATOM 731 C C . TYR A 1 101 ? 5.075 9.789 -0.769 1.00 95.12 101 TYR A C 1
ATOM 733 O O . TYR A 1 101 ? 5.363 10.985 -0.744 1.00 95.12 101 TYR A O 1
ATOM 741 N N . ARG A 1 102 ? 5.912 8.876 -1.283 1.00 94.88 102 ARG A N 1
ATOM 742 C CA . ARG A 1 102 ? 7.223 9.223 -1.842 1.00 94.88 102 ARG A CA 1
ATOM 743 C C . ARG A 1 102 ? 7.607 8.305 -2.998 1.00 94.88 102 ARG A C 1
ATOM 745 O O . ARG A 1 102 ? 7.416 7.094 -2.945 1.00 94.88 102 ARG A O 1
ATOM 752 N N . ILE A 1 103 ? 8.210 8.905 -4.020 1.00 95.06 103 ILE A N 1
ATOM 753 C CA . ILE A 1 103 ? 8.829 8.221 -5.157 1.00 95.06 103 ILE A CA 1
ATOM 754 C C . ILE A 1 103 ? 10.294 8.645 -5.197 1.00 95.06 103 ILE A C 1
ATOM 756 O O . ILE A 1 103 ? 10.602 9.833 -5.079 1.00 95.06 103 ILE A O 1
ATOM 760 N N . THR A 1 104 ? 11.197 7.684 -5.344 1.00 93.06 104 THR A N 1
ATOM 761 C CA . THR A 1 104 ? 12.635 7.935 -5.486 1.00 93.06 104 THR A CA 1
ATOM 762 C C . THR A 1 104 ? 13.180 7.190 -6.689 1.00 93.06 104 THR A C 1
ATOM 764 O O . THR A 1 104 ? 12.690 6.120 -7.031 1.00 93.06 104 THR A O 1
ATOM 767 N N . GLU A 1 105 ? 14.211 7.726 -7.330 1.00 88.06 105 GLU A N 1
ATOM 768 C CA . GLU A 1 105 ? 14.894 6.995 -8.395 1.00 88.06 105 GLU A CA 1
ATOM 769 C C . GLU A 1 105 ? 15.731 5.851 -7.814 1.00 88.06 105 GLU A C 1
ATOM 771 O O . GLU A 1 105 ? 16.418 6.011 -6.805 1.00 88.06 105 GLU A O 1
ATOM 776 N N . ASN A 1 106 ? 15.701 4.696 -8.474 1.00 80.19 106 ASN A N 1
ATOM 777 C CA . ASN A 1 106 ? 16.512 3.549 -8.097 1.00 80.19 106 ASN A CA 1
ATOM 778 C C . ASN A 1 106 ? 17.891 3.643 -8.767 1.00 80.19 106 ASN A C 1
ATOM 780 O O . ASN A 1 106 ? 18.059 3.326 -9.947 1.00 80.19 106 ASN A O 1
ATOM 784 N N . GLU A 1 107 ? 18.894 4.064 -7.996 1.00 70.38 107 GLU A N 1
ATOM 785 C CA . GLU A 1 107 ? 20.262 4.298 -8.478 1.00 70.38 107 GLU A CA 1
ATOM 786 C C . GLU A 1 107 ? 20.952 3.043 -9.035 1.00 70.38 107 GLU A C 1
ATOM 788 O O . GLU A 1 107 ? 21.783 3.148 -9.935 1.00 70.38 107 GLU A O 1
ATOM 793 N N . PHE A 1 108 ? 20.575 1.846 -8.575 1.00 62.78 108 PHE A N 1
ATOM 794 C CA . PHE A 1 108 ? 21.198 0.592 -9.013 1.00 62.78 108 PHE A CA 1
ATOM 795 C C . PHE A 1 108 ? 20.830 0.206 -10.448 1.00 62.78 108 PHE A C 1
ATOM 797 O O . PHE A 1 108 ? 21.588 -0.499 -11.112 1.00 62.78 108 PHE A O 1
ATOM 804 N N . LEU A 1 109 ? 19.679 0.668 -10.937 1.00 60.62 109 LEU A N 1
ATOM 805 C CA . LEU A 1 109 ? 19.196 0.381 -12.287 1.00 60.62 109 LEU A CA 1
ATOM 806 C C . LEU A 1 109 ? 19.546 1.495 -13.291 1.00 60.62 109 LEU A C 1
ATOM 808 O O . LEU A 1 109 ? 19.435 1.270 -14.494 1.00 60.62 109 LEU A O 1
ATOM 812 N N . LYS A 1 110 ? 20.046 2.653 -12.827 1.00 58.56 110 LYS A N 1
ATOM 813 C CA . LYS A 1 110 ? 20.496 3.764 -13.693 1.00 58.56 110 LYS A CA 1
ATOM 814 C C . LYS A 1 110 ? 21.676 3.397 -14.592 1.00 58.56 110 LYS A C 1
ATOM 816 O O . LYS A 1 110 ? 21.789 3.923 -15.694 1.00 58.56 110 LYS A O 1
ATOM 821 N N . ASN A 1 111 ? 22.534 2.482 -14.138 1.00 57.41 111 ASN A N 1
ATOM 822 C CA . ASN A 1 111 ? 23.755 2.092 -14.849 1.00 57.41 111 ASN A CA 1
ATOM 823 C C . ASN A 1 111 ? 23.527 1.029 -15.935 1.00 57.41 111 ASN A C 1
ATOM 825 O O . ASN A 1 111 ? 24.493 0.461 -16.449 1.00 57.41 111 ASN A O 1
ATOM 829 N N . LEU A 1 112 ? 22.274 0.724 -16.285 1.00 58.94 112 LEU A N 1
ATOM 830 C CA . LEU A 1 112 ? 22.0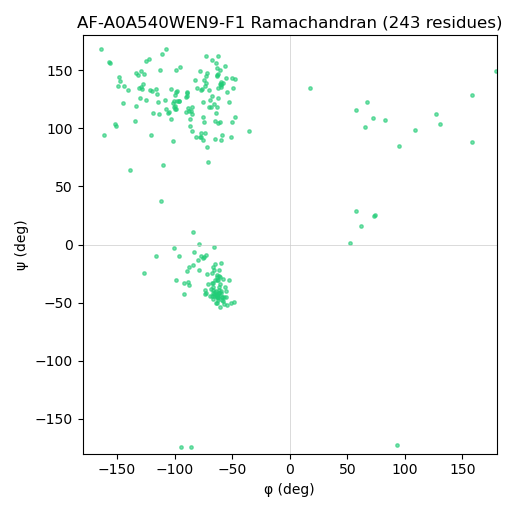04 -0.185 -17.390 1.00 58.94 112 LEU A CA 1
ATOM 831 C C . LEU A 1 112 ? 22.429 0.478 -18.712 1.00 58.94 112 LEU A C 1
ATOM 833 O O . LEU A 1 112 ? 22.025 1.612 -18.983 1.00 58.94 112 LEU A O 1
ATOM 837 N N . PRO A 1 113 ? 23.250 -0.200 -19.538 1.00 58.06 113 PRO A N 1
ATOM 838 C CA . PRO A 1 113 ? 23.624 0.332 -20.838 1.00 58.06 113 PRO A CA 1
ATOM 839 C C . PRO A 1 113 ? 22.366 0.535 -21.700 1.00 58.06 113 PRO A C 1
ATOM 841 O O . PRO A 1 113 ? 21.400 -0.223 -21.548 1.00 58.06 113 PRO A O 1
ATOM 844 N N . PRO A 1 114 ? 22.366 1.520 -22.621 1.00 62.47 114 PRO A N 1
ATOM 845 C CA . PRO A 1 114 ? 21.262 1.736 -23.551 1.00 62.47 114 PRO A CA 1
ATOM 846 C C . PRO A 1 114 ? 20.866 0.428 -24.234 1.00 62.47 114 PRO A C 1
ATOM 848 O O . PRO A 1 114 ? 21.732 -0.329 -24.686 1.00 62.47 114 PRO A O 1
ATOM 851 N N . GLN A 1 115 ? 19.564 0.151 -24.311 1.00 62.03 115 GLN A N 1
ATOM 852 C CA . GLN A 1 115 ? 19.100 -1.050 -24.994 1.00 62.03 115 GLN A CA 1
ATOM 853 C C . GLN A 1 115 ? 19.318 -0.882 -26.501 1.00 62.03 115 GLN A C 1
ATOM 855 O O . GLN A 1 115 ? 18.772 0.029 -27.126 1.00 62.03 115 GLN A O 1
ATOM 860 N N . ILE A 1 116 ? 20.146 -1.759 -27.072 1.00 61.06 116 ILE A N 1
ATOM 861 C CA . ILE A 1 116 ? 20.388 -1.833 -28.512 1.00 61.06 116 ILE A CA 1
ATOM 862 C C . ILE A 1 116 ? 19.339 -2.773 -29.096 1.00 61.06 116 ILE A C 1
ATOM 864 O O . ILE A 1 116 ? 19.295 -3.956 -28.749 1.00 61.06 116 ILE A O 1
ATOM 868 N N . GLU A 1 117 ? 18.488 -2.255 -29.974 1.00 62.78 117 GLU A N 1
ATOM 869 C CA . GLU A 1 117 ? 17.525 -3.094 -30.679 1.00 62.78 117 GLU A CA 1
ATOM 870 C C . GLU A 1 117 ? 18.195 -4.061 -31.664 1.00 62.78 117 GLU A C 1
ATOM 872 O O . GLU A 1 117 ? 19.315 -3.804 -32.117 1.00 62.78 117 GLU A O 1
ATOM 877 N N . PRO A 1 118 ? 17.519 -5.165 -32.045 1.00 57.78 118 PRO A N 1
ATOM 878 C CA . PRO A 1 118 ? 18.051 -6.136 -33.004 1.00 57.78 118 PRO A CA 1
ATOM 879 C C . PRO A 1 118 ? 18.511 -5.508 -34.329 1.00 57.78 118 PRO A C 1
ATOM 881 O O . PRO A 1 118 ? 19.470 -5.993 -34.924 1.00 57.78 118 PRO A O 1
ATOM 884 N N . ASP A 1 119 ? 17.884 -4.404 -34.751 1.00 59.78 119 ASP A N 1
ATOM 885 C CA . ASP A 1 119 ? 18.231 -3.658 -35.970 1.00 59.78 119 ASP A CA 1
ATOM 886 C C . ASP A 1 119 ? 19.470 -2.744 -35.810 1.00 59.78 119 ASP A C 1
ATOM 888 O O . ASP A 1 119 ? 19.864 -2.049 -36.740 1.00 59.78 119 ASP A O 1
ATOM 892 N N . ARG A 1 120 ? 20.115 -2.714 -34.628 1.00 57.38 120 ARG A N 1
ATOM 893 C CA . ARG A 1 120 ? 21.337 -1.941 -34.278 1.00 57.38 120 ARG A CA 1
ATOM 894 C C . ARG A 1 120 ? 21.316 -0.429 -34.579 1.00 57.38 120 ARG A C 1
ATOM 896 O O . ARG A 1 120 ? 22.304 0.247 -34.302 1.00 57.38 120 ARG A O 1
ATOM 903 N N . ARG A 1 121 ? 20.215 0.103 -35.110 1.00 57.03 121 ARG A N 1
ATOM 904 C CA . ARG A 1 121 ? 20.026 1.500 -35.529 1.00 57.03 121 ARG A CA 1
ATOM 905 C C . ARG A 1 121 ? 19.289 2.340 -34.501 1.00 57.03 121 ARG A C 1
ATOM 907 O O . ARG A 1 121 ? 19.561 3.527 -34.378 1.00 57.03 121 ARG A O 1
ATOM 914 N N . ILE A 1 122 ? 18.400 1.706 -33.745 1.00 58.44 122 ILE A N 1
ATOM 915 C CA . ILE A 1 122 ? 17.589 2.355 -32.723 1.00 58.44 122 ILE A CA 1
ATOM 916 C C . ILE A 1 122 ? 18.237 2.101 -31.363 1.00 58.44 122 ILE A C 1
ATOM 918 O O . ILE A 1 122 ? 18.342 0.955 -30.908 1.00 58.44 122 ILE A O 1
ATOM 922 N N . ARG A 1 123 ? 18.681 3.180 -30.716 1.00 63.59 123 ARG A N 1
ATOM 923 C CA . ARG A 1 123 ? 19.046 3.182 -29.298 1.00 63.59 123 ARG A CA 1
ATOM 924 C C . ARG A 1 123 ? 17.874 3.758 -28.517 1.00 63.59 123 ARG A C 1
ATOM 926 O O . ARG A 1 123 ? 17.499 4.906 -28.730 1.00 63.59 123 ARG A O 1
ATOM 933 N N . ARG A 1 124 ? 17.297 2.980 -27.603 1.00 66.50 124 ARG A N 1
ATOM 934 C CA . ARG A 1 124 ? 16.361 3.536 -26.614 1.00 66.50 124 ARG A CA 1
ATOM 935 C C . ARG A 1 124 ? 17.142 4.137 -25.455 1.00 66.50 124 ARG A C 1
ATOM 937 O O . ARG A 1 124 ? 18.148 3.566 -25.023 1.00 66.50 124 ARG A O 1
ATOM 944 N N . GLY A 1 125 ? 16.657 5.269 -24.946 1.00 67.19 125 GLY A N 1
ATOM 945 C CA . GLY A 1 125 ? 17.162 5.842 -23.698 1.00 67.19 125 GLY A CA 1
ATOM 946 C C . GLY A 1 125 ? 17.075 4.843 -22.536 1.00 67.19 125 GLY A C 1
ATOM 947 O O . GLY A 1 125 ? 16.240 3.937 -22.549 1.00 67.19 125 GLY A O 1
ATOM 948 N N . SER A 1 126 ? 17.946 5.000 -21.533 1.00 74.06 126 SER A N 1
ATOM 949 C CA . SER A 1 126 ? 17.919 4.154 -20.330 1.00 74.06 126 SER A CA 1
ATOM 950 C C . SER A 1 126 ? 16.569 4.299 -19.607 1.00 74.06 126 SER A C 1
ATOM 952 O O . SER A 1 126 ? 16.056 5.420 -19.524 1.00 74.06 126 SER A O 1
ATOM 954 N N . PRO A 1 127 ? 15.962 3.204 -19.113 1.00 79.25 127 PRO A N 1
ATOM 955 C CA . PRO A 1 127 ? 14.690 3.274 -18.407 1.00 79.25 127 PRO A CA 1
ATOM 956 C C . PRO A 1 127 ? 14.796 4.082 -17.112 1.00 79.25 127 PRO A C 1
ATOM 958 O O . PRO A 1 127 ? 15.781 3.993 -16.375 1.00 79.25 127 PRO A O 1
ATOM 961 N N . LEU A 1 128 ? 13.730 4.811 -16.787 1.00 84.38 128 LEU A N 1
ATOM 962 C CA . LEU A 1 128 ? 13.566 5.447 -15.488 1.00 84.38 128 LEU A CA 1
ATOM 963 C C . LEU A 1 128 ? 13.216 4.374 -14.459 1.00 84.38 128 LEU A C 1
ATOM 965 O O . LEU A 1 128 ? 12.096 3.864 -14.420 1.00 84.38 128 LEU A O 1
ATOM 969 N N . ALA A 1 129 ? 14.189 4.026 -13.628 1.00 87.56 129 ALA A N 1
ATOM 970 C CA . ALA A 1 129 ? 13.992 3.076 -12.552 1.00 87.56 129 ALA A CA 1
ATOM 971 C C . ALA A 1 129 ? 13.539 3.781 -11.273 1.00 87.56 129 ALA A C 1
ATOM 973 O O . ALA A 1 129 ? 14.156 4.758 -10.844 1.00 87.56 129 ALA A O 1
ATOM 974 N N . LEU A 1 130 ? 12.484 3.266 -10.651 1.00 91.25 130 LEU A N 1
ATOM 975 C CA . LEU A 1 130 ? 11.811 3.880 -9.515 1.00 91.25 130 LEU A CA 1
ATOM 976 C C . LEU A 1 130 ? 11.706 2.911 -8.336 1.00 91.25 130 LEU A C 1
ATOM 978 O O . LEU A 1 130 ? 11.527 1.702 -8.494 1.00 91.25 130 LEU A O 1
ATOM 982 N N . ASP A 1 131 ? 11.774 3.503 -7.154 1.00 93.88 131 ASP A N 1
ATOM 983 C CA . ASP A 1 131 ? 11.476 2.931 -5.853 1.00 93.88 131 ASP A CA 1
ATOM 984 C C . ASP A 1 131 ? 10.242 3.688 -5.313 1.00 93.88 131 ASP A C 1
ATOM 986 O O . ASP A 1 131 ? 10.233 4.922 -5.242 1.00 93.88 131 ASP A O 1
ATOM 990 N N . LEU A 1 132 ? 9.169 2.958 -4.996 1.00 95.88 132 LEU A N 1
ATOM 991 C CA . LEU A 1 132 ? 7.881 3.513 -4.559 1.00 95.88 132 LEU A CA 1
ATOM 992 C C . LEU A 1 132 ? 7.682 3.245 -3.066 1.00 95.88 132 LEU A C 1
ATOM 994 O O . LEU A 1 132 ? 7.719 2.088 -2.647 1.00 95.88 132 LEU A O 1
ATOM 998 N N . LEU A 1 133 ? 7.454 4.284 -2.264 1.00 96.50 133 LEU A N 1
ATOM 999 C CA . LEU A 1 133 ? 7.247 4.151 -0.823 1.00 96.50 133 LEU A CA 1
ATOM 1000 C C . LEU A 1 133 ? 5.779 4.395 -0.474 1.00 96.50 133 LEU A C 1
ATOM 1002 O O . LEU A 1 133 ? 5.251 5.496 -0.651 1.00 96.50 133 LEU A O 1
ATOM 1006 N N . TYR A 1 134 ? 5.138 3.360 0.054 1.00 97.56 134 TYR A N 1
ATOM 1007 C CA . TYR A 1 134 ? 3.755 3.394 0.506 1.00 97.56 134 TYR A CA 1
ATOM 1008 C C . TYR A 1 134 ? 3.700 3.482 2.025 1.00 97.56 134 TYR A C 1
ATOM 1010 O O . TYR A 1 134 ? 4.365 2.708 2.713 1.00 97.56 134 TYR A O 1
ATOM 1018 N N . LEU A 1 135 ? 2.867 4.381 2.540 1.00 97.38 135 LEU A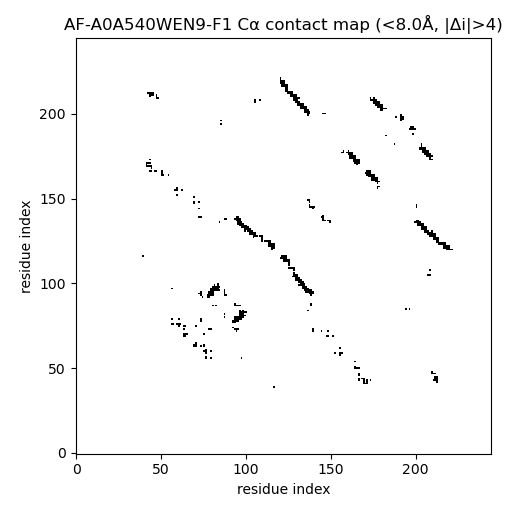 N 1
ATOM 1019 C CA . LEU A 1 135 ? 2.464 4.397 3.937 1.00 97.38 135 LEU A CA 1
ATOM 1020 C C . LEU A 1 135 ? 1.096 3.724 4.035 1.00 97.38 135 LEU A C 1
ATOM 1022 O O . LEU A 1 135 ? 0.123 4.184 3.434 1.00 97.38 135 LEU A O 1
ATOM 1026 N N . ILE A 1 136 ? 1.046 2.609 4.754 1.00 98.06 136 ILE A N 1
ATOM 1027 C CA . ILE A 1 136 ? -0.156 1.802 4.919 1.00 98.06 136 ILE A CA 1
ATOM 1028 C C . ILE A 1 136 ? -0.781 2.112 6.273 1.00 98.06 136 ILE A C 1
ATOM 1030 O O . ILE A 1 136 ? -0.128 1.930 7.304 1.00 98.06 136 ILE A O 1
ATOM 1034 N N . THR A 1 137 ? -2.046 2.532 6.262 1.00 98.06 137 THR A N 1
ATOM 1035 C CA . THR A 1 137 ? -2.764 2.993 7.459 1.00 98.06 137 THR A CA 1
ATOM 1036 C C . THR A 1 137 ? -4.161 2.360 7.530 1.00 98.06 137 THR A C 1
ATOM 1038 O O . THR A 1 137 ? -4.960 2.576 6.613 1.00 98.06 137 THR A O 1
ATOM 1041 N N . PRO A 1 138 ? -4.483 1.582 8.581 1.00 98.00 138 PRO A N 1
ATOM 1042 C CA . PRO A 1 138 ? -5.818 1.028 8.799 1.00 98.00 138 PRO A CA 1
ATOM 1043 C C . PRO A 1 138 ? -6.799 2.072 9.368 1.00 98.00 138 PRO A C 1
ATOM 1045 O O . PRO A 1 138 ? -6.407 2.978 10.103 1.00 98.00 138 PRO A O 1
ATOM 1048 N N . PHE A 1 139 ? -8.078 1.921 9.019 1.00 96.69 139 PHE A N 1
ATOM 1049 C CA . PHE A 1 139 ? -9.203 2.759 9.450 1.00 96.69 139 PHE A CA 1
ATOM 1050 C C . PHE A 1 139 ? -10.426 1.893 9.776 1.00 96.69 139 PHE A C 1
ATOM 1052 O O . PHE A 1 139 ? -11.456 1.935 9.099 1.00 96.69 139 PHE A O 1
ATOM 1059 N N . THR A 1 140 ? -10.305 1.045 10.791 1.00 94.81 140 THR A N 1
ATOM 1060 C CA . THR A 1 140 ? -11.394 0.173 11.245 1.00 94.81 140 THR A CA 1
ATOM 1061 C C . THR A 1 140 ? -12.187 0.810 12.394 1.00 94.81 140 THR A C 1
ATOM 1063 O O . THR A 1 140 ? -11.996 1.969 12.760 1.00 94.81 140 THR A O 1
ATOM 1066 N N . SER A 1 141 ? -13.129 0.057 12.966 1.00 90.75 141 SER A N 1
ATOM 1067 C CA . SER A 1 141 ? -13.981 0.516 14.066 1.00 90.75 141 SER A CA 1
ATOM 1068 C C . SER A 1 141 ? -13.283 0.570 15.433 1.00 90.75 141 SER A C 1
ATOM 1070 O O . SER A 1 141 ? -13.873 1.092 16.3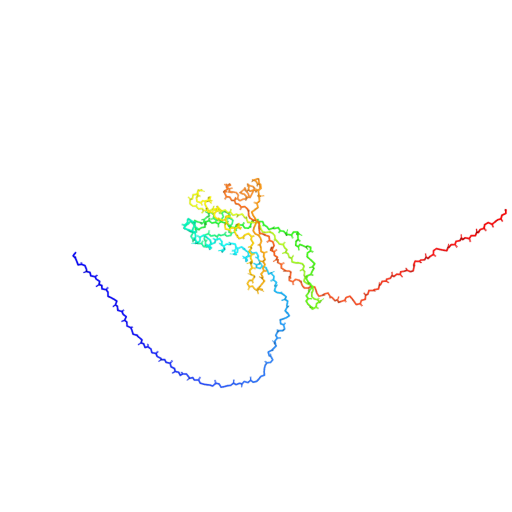79 1.00 90.75 141 SER A O 1
ATOM 1072 N N . SER A 1 142 ? -12.085 -0.007 15.586 1.00 95.06 142 SER A N 1
ATOM 1073 C CA . SER A 1 142 ? -11.350 -0.029 16.858 1.00 95.06 142 SER A CA 1
ATOM 1074 C C . SER A 1 142 ? -9.843 -0.201 16.652 1.00 95.06 142 SER A C 1
ATOM 1076 O O . SER A 1 142 ? -9.403 -0.794 15.673 1.00 95.06 142 SER A O 1
ATOM 1078 N N . GLY A 1 143 ? -9.040 0.238 17.627 1.00 95.69 143 GLY A N 1
ATOM 1079 C CA . GLY A 1 143 ? -7.584 0.063 17.576 1.00 95.69 143 GLY A CA 1
ATOM 1080 C C . GLY A 1 143 ? -7.130 -1.406 17.581 1.00 95.69 143 GLY A C 1
ATOM 1081 O O . GLY A 1 143 ? -6.087 -1.726 17.020 1.00 95.69 143 GLY A O 1
ATOM 1082 N N . GLU A 1 144 ? -7.914 -2.313 18.172 1.00 97.06 144 GLU A N 1
ATOM 1083 C CA . GLU A 1 144 ? -7.654 -3.760 18.113 1.00 97.06 144 GLU A CA 1
ATOM 1084 C C . GLU A 1 144 ? -7.850 -4.301 16.691 1.00 97.06 144 GLU A C 1
ATOM 1086 O O . GLU A 1 144 ? -6.999 -5.026 16.175 1.00 97.06 144 GLU A O 1
ATOM 1091 N N . ASN A 1 145 ? -8.935 -3.890 16.028 1.00 97.19 145 ASN A N 1
ATOM 1092 C CA . ASN A 1 145 ? -9.206 -4.256 14.641 1.00 97.19 145 ASN A CA 1
ATOM 1093 C C . ASN A 1 145 ? -8.177 -3.633 13.685 1.00 97.19 145 ASN A C 1
ATOM 1095 O O . ASN A 1 145 ? -7.795 -4.276 12.709 1.00 97.19 145 ASN A O 1
ATOM 1099 N N . ASP A 1 146 ? -7.674 -2.433 13.989 1.00 97.75 146 ASP A N 1
ATOM 1100 C CA . ASP A 1 146 ? -6.594 -1.798 13.231 1.00 97.75 146 ASP A CA 1
ATOM 1101 C C . ASP A 1 146 ? -5.304 -2.622 13.305 1.00 97.75 146 ASP A C 1
ATOM 1103 O O . ASP A 1 146 ? -4.671 -2.874 12.280 1.00 97.75 146 ASP A O 1
ATOM 1107 N N . GLN A 1 147 ? -4.932 -3.093 14.500 1.00 98.06 147 GLN A N 1
ATOM 1108 C CA . GLN A 1 147 ? -3.769 -3.966 14.686 1.00 98.06 147 GLN A CA 1
ATOM 1109 C C . GLN A 1 147 ? -3.952 -5.315 13.984 1.00 98.06 147 GLN A C 1
ATOM 1111 O O . GLN A 1 147 ? -3.017 -5.801 13.345 1.00 98.06 147 GLN A O 1
ATOM 1116 N N . LEU A 1 148 ? -5.150 -5.901 14.059 1.00 97.75 148 LEU A N 1
ATOM 1117 C CA . LEU A 1 148 ? -5.475 -7.161 13.390 1.00 97.75 148 LEU A CA 1
ATOM 1118 C C . LEU A 1 148 ? -5.375 -7.029 11.863 1.00 97.75 148 LEU A C 1
ATOM 1120 O O . LEU A 1 148 ? -4.684 -7.820 11.215 1.00 97.75 148 LEU A O 1
ATOM 1124 N N . LEU A 1 149 ? -6.021 -6.006 11.293 1.00 98.19 149 LEU A N 1
ATOM 1125 C CA . LEU A 1 149 ? -5.981 -5.714 9.860 1.00 98.19 149 LEU A CA 1
ATOM 1126 C C . LEU A 1 149 ? -4.543 -5.467 9.400 1.00 98.19 149 LEU A C 1
ATOM 1128 O O . LEU A 1 149 ? -4.116 -6.019 8.385 1.00 98.19 149 LEU A O 1
ATOM 1132 N N . LEU A 1 150 ? -3.771 -4.685 10.154 1.00 98.06 150 LEU A N 1
ATOM 1133 C CA . LEU A 1 150 ? -2.384 -4.388 9.813 1.00 98.06 150 LEU A CA 1
ATOM 1134 C C . LEU A 1 150 ? -1.490 -5.627 9.889 1.00 98.06 150 LEU A C 1
ATOM 1136 O O . LEU A 1 150 ? -0.691 -5.856 8.983 1.00 98.06 150 LEU A O 1
ATOM 1140 N N . GLY A 1 151 ? -1.666 -6.469 10.909 1.00 98.12 151 GLY A N 1
ATOM 1141 C CA . GLY A 1 151 ? -0.961 -7.745 11.028 1.00 98.12 151 GLY A CA 1
ATOM 1142 C C . GLY A 1 151 ? -1.235 -8.661 9.835 1.00 98.12 151 GLY A C 1
ATOM 1143 O O . GLY A 1 151 ? -0.297 -9.186 9.230 1.00 98.12 151 GLY A O 1
ATOM 1144 N N . LYS A 1 152 ? -2.505 -8.779 9.424 1.00 98.25 152 LYS A N 1
ATOM 1145 C CA . LYS A 1 152 ? -2.877 -9.529 8.216 1.00 98.25 152 LYS A CA 1
ATOM 1146 C C . LYS A 1 152 ? -2.286 -8.907 6.954 1.00 98.25 152 LYS A C 1
ATOM 1148 O O . LYS A 1 152 ? -1.763 -9.632 6.113 1.00 98.25 152 LYS A O 1
ATOM 1153 N N . THR A 1 153 ? -2.326 -7.580 6.835 1.00 98.44 153 THR A N 1
ATOM 1154 C CA . THR A 1 1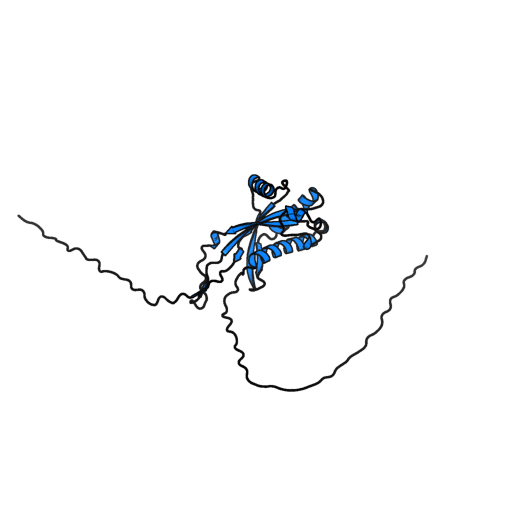53 ? -1.717 -6.848 5.715 1.00 98.44 153 THR A CA 1
ATOM 1155 C C . THR A 1 153 ? -0.242 -7.219 5.582 1.00 98.44 153 THR A C 1
ATOM 1157 O O . THR A 1 153 ? 0.210 -7.632 4.517 1.00 98.44 153 THR A O 1
ATOM 1160 N N . MET A 1 154 ? 0.505 -7.123 6.683 1.00 98.12 154 MET A N 1
ATOM 1161 C CA . MET A 1 154 ? 1.937 -7.409 6.710 1.00 98.12 154 MET A CA 1
ATOM 1162 C C . MET A 1 154 ? 2.240 -8.872 6.383 1.00 98.12 154 MET A C 1
ATOM 1164 O O . MET A 1 154 ? 3.176 -9.126 5.627 1.00 98.12 154 MET A O 1
ATOM 1168 N N . GLN A 1 155 ? 1.436 -9.815 6.889 1.00 98.12 155 GLN A N 1
ATOM 1169 C CA . GLN A 1 155 ? 1.539 -11.234 6.534 1.00 98.12 155 GLN A CA 1
ATOM 1170 C C . GLN A 1 155 ? 1.395 -11.429 5.020 1.00 98.12 155 GLN A C 1
ATOM 1172 O O . GLN A 1 155 ? 2.267 -12.018 4.390 1.00 98.12 155 GLN A O 1
ATOM 1177 N N . VAL A 1 156 ? 0.341 -10.874 4.417 1.00 98.06 156 VAL A N 1
ATOM 1178 C CA . VAL A 1 156 ? 0.072 -11.036 2.981 1.00 98.06 156 VAL A CA 1
ATOM 1179 C C . VAL A 1 156 ? 1.183 -10.423 2.128 1.00 98.06 156 VAL A C 1
ATOM 1181 O O . VAL A 1 156 ? 1.630 -11.048 1.167 1.00 98.06 156 VAL A O 1
ATOM 1184 N N . LEU A 1 157 ? 1.658 -9.222 2.471 1.00 97.62 157 LEU A N 1
ATOM 1185 C CA . LEU A 1 157 ? 2.748 -8.574 1.731 1.00 97.62 157 LEU A CA 1
ATOM 1186 C C . LEU A 1 157 ? 4.076 -9.321 1.890 1.00 97.62 157 LEU A C 1
ATOM 1188 O O . LEU A 1 157 ? 4.869 -9.350 0.953 1.00 97.62 157 LEU A O 1
ATOM 1192 N N . HIS A 1 158 ? 4.320 -9.929 3.052 1.00 97.25 158 HIS A N 1
ATOM 1193 C CA . HIS A 1 158 ? 5.499 -10.756 3.288 1.00 97.25 158 HIS A CA 1
ATOM 1194 C C . HIS A 1 158 ? 5.447 -12.065 2.488 1.00 97.25 158 HIS A C 1
ATOM 1196 O O . HIS A 1 158 ? 6.425 -12.427 1.835 1.00 97.25 158 HIS A O 1
ATOM 1202 N N . ASP A 1 159 ? 4.297 -12.739 2.468 1.00 97.12 159 ASP A N 1
ATOM 1203 C CA . ASP A 1 159 ? 4.099 -13.976 1.701 1.00 97.12 159 ASP A CA 1
ATOM 1204 C C . ASP A 1 159 ? 4.171 -13.733 0.182 1.00 97.12 159 ASP A C 1
ATOM 1206 O O . ASP A 1 159 ? 4.491 -14.638 -0.586 1.00 97.12 159 ASP A O 1
ATOM 1210 N N . ASN A 1 160 ? 3.938 -12.489 -0.248 1.00 95.94 160 ASN A N 1
ATOM 1211 C CA . ASN A 1 160 ? 4.047 -12.031 -1.632 1.00 95.94 160 ASN A CA 1
ATOM 1212 C C . ASN A 1 160 ? 5.222 -11.050 -1.819 1.00 95.94 160 ASN A C 1
ATOM 1214 O O . ASN A 1 160 ? 5.121 -10.088 -2.577 1.00 95.94 160 ASN A O 1
ATOM 1218 N N . ALA A 1 161 ? 6.351 -11.265 -1.134 1.00 94.25 161 ALA A N 1
ATOM 1219 C CA . ALA A 1 161 ? 7.491 -10.343 -1.188 1.00 94.25 161 ALA A CA 1
ATOM 1220 C C . ALA A 1 161 ? 8.112 -10.180 -2.592 1.00 94.25 161 ALA A C 1
ATOM 1222 O O . ALA A 1 161 ? 8.766 -9.169 -2.852 1.00 94.25 161 ALA A O 1
ATOM 1223 N N . SER A 1 162 ? 7.915 -11.145 -3.497 1.00 94.19 162 SER A N 1
ATOM 1224 C CA . SER A 1 162 ? 8.228 -11.019 -4.925 1.00 94.19 162 SER A CA 1
ATOM 1225 C C . SER A 1 162 ? 6.982 -11.323 -5.753 1.00 94.19 162 SER A C 1
ATOM 1227 O O . SER A 1 162 ? 6.367 -12.380 -5.593 1.00 94.19 162 SER A O 1
ATOM 1229 N N . ILE A 1 163 ? 6.590 -10.379 -6.612 1.00 90.81 163 ILE A N 1
ATOM 1230 C CA . ILE A 1 163 ? 5.388 -10.476 -7.444 1.00 90.81 163 ILE A CA 1
ATOM 1231 C C . ILE A 1 163 ? 5.759 -10.182 -8.888 1.00 90.81 163 ILE A C 1
ATOM 1233 O O . ILE A 1 163 ? 6.430 -9.198 -9.190 1.00 90.81 163 ILE A O 1
ATOM 1237 N N . TYR A 1 164 ? 5.234 -11.001 -9.791 1.00 87.56 164 TYR A N 1
ATOM 1238 C CA . TYR A 1 164 ? 5.273 -10.737 -11.219 1.00 87.56 164 TYR A CA 1
ATOM 1239 C C . TYR A 1 164 ? 4.064 -9.893 -11.627 1.00 87.56 164 TYR A C 1
ATOM 1241 O O . TYR A 1 164 ? 2.917 -10.334 -11.536 1.00 87.56 164 TYR A O 1
ATOM 1249 N N . VAL A 1 165 ? 4.325 -8.673 -12.081 1.00 83.31 165 VAL A N 1
ATOM 1250 C CA . VAL A 1 165 ? 3.319 -7.732 -12.573 1.00 83.31 165 VAL A CA 1
ATOM 1251 C C . VAL A 1 165 ? 3.318 -7.777 -14.092 1.00 83.31 165 VAL A C 1
ATOM 1253 O O . VAL A 1 165 ? 4.365 -7.647 -14.719 1.00 83.31 165 VAL A O 1
ATOM 1256 N N . ARG A 1 166 ? 2.138 -7.954 -14.690 1.00 78.31 166 ARG A N 1
ATOM 1257 C CA . ARG A 1 166 ? 1.968 -7.925 -16.146 1.00 78.31 166 ARG A CA 1
ATOM 1258 C C . ARG A 1 166 ? 1.508 -6.540 -16.594 1.00 78.31 166 ARG A C 1
ATOM 1260 O O . ARG A 1 166 ? 0.454 -6.090 -16.144 1.00 78.31 166 ARG A O 1
ATOM 1267 N N . ASP A 1 167 ? 2.253 -5.900 -17.494 1.00 71.75 167 ASP A N 1
ATOM 1268 C CA . ASP A 1 167 ? 1.804 -4.687 -18.186 1.00 71.75 167 ASP A CA 1
ATOM 1269 C C . ASP A 1 167 ? 0.644 -5.051 -19.138 1.00 71.75 167 ASP A C 1
ATOM 1271 O O . ASP A 1 167 ? 0.848 -5.842 -20.066 1.00 71.75 167 ASP A O 1
ATOM 1275 N N . PRO A 1 168 ? -0.569 -4.494 -18.949 1.00 66.94 168 PRO A N 1
ATOM 1276 C CA . PRO A 1 168 ? -1.718 -4.780 -19.808 1.00 66.94 168 PRO A CA 1
ATOM 1277 C C . PRO A 1 168 ? -1.519 -4.398 -21.278 1.00 66.94 168 PRO A C 1
ATOM 1279 O O . PRO A 1 168 ? -2.171 -4.976 -22.145 1.00 66.94 168 PRO A O 1
ATOM 1282 N N . LEU A 1 169 ? -0.681 -3.396 -21.560 1.00 69.12 169 LEU A N 1
ATOM 1283 C CA . LEU A 1 169 ? -0.489 -2.874 -22.915 1.00 69.12 169 LEU A CA 1
ATOM 1284 C C . LEU A 1 169 ? 0.599 -3.617 -23.674 1.00 69.12 169 LEU A C 1
ATOM 1286 O O . LEU A 1 169 ? 0.521 -3.749 -24.895 1.00 69.12 169 LEU A O 1
ATOM 1290 N N . ASN A 1 170 ? 1.611 -4.078 -22.949 1.00 66.19 170 ASN A N 1
ATOM 1291 C CA . ASN A 1 170 ? 2.828 -4.577 -23.558 1.00 66.19 170 ASN A CA 1
ATOM 1292 C C . ASN A 1 170 ? 3.054 -6.066 -23.280 1.00 66.19 170 ASN A C 1
ATOM 1294 O O . ASN A 1 170 ? 3.890 -6.665 -23.926 1.00 66.19 170 ASN A O 1
ATOM 1298 N N . ASP A 1 171 ? 2.308 -6.722 -22.392 1.00 65.88 171 ASP A N 1
ATOM 1299 C CA . ASP A 1 171 ? 2.560 -8.126 -22.022 1.00 65.88 171 ASP A CA 1
ATOM 1300 C C . ASP A 1 171 ? 3.946 -8.352 -21.374 1.00 65.88 171 ASP A C 1
ATOM 1302 O O . ASP A 1 171 ? 4.415 -9.484 -21.244 1.00 65.88 171 ASP A O 1
ATOM 1306 N N . VAL A 1 172 ? 4.603 -7.271 -20.927 1.00 69.25 172 VAL A N 1
ATOM 1307 C CA . VAL A 1 172 ? 5.842 -7.336 -20.139 1.00 69.25 172 VAL A CA 1
ATOM 1308 C C . VAL A 1 172 ? 5.514 -7.872 -18.762 1.00 69.25 172 VAL A C 1
ATOM 1310 O O . VAL A 1 172 ? 4.583 -7.396 -18.116 1.00 69.25 172 VAL A O 1
ATOM 1313 N N . VAL A 1 173 ? 6.307 -8.833 -18.302 1.00 72.38 173 VAL A N 1
ATOM 1314 C CA . VAL A 1 173 ? 6.266 -9.305 -16.923 1.00 72.38 173 VAL A CA 1
ATOM 1315 C C . VAL A 1 173 ? 7.454 -8.704 -16.177 1.00 72.38 173 VAL A C 1
ATOM 1317 O O . VAL A 1 173 ? 8.595 -9.097 -16.417 1.00 72.38 173 VAL A O 1
ATOM 1320 N N . ASP A 1 174 ? 7.183 -7.750 -15.289 1.00 80.81 174 ASP A N 1
ATOM 1321 C CA . ASP A 1 174 ? 8.175 -7.158 -14.392 1.00 80.81 174 ASP A CA 1
ATOM 1322 C C . ASP A 1 174 ? 8.088 -7.821 -13.010 1.00 80.81 174 ASP A C 1
ATOM 1324 O O . ASP A 1 174 ? 7.005 -7.978 -12.448 1.00 80.81 174 ASP A O 1
ATOM 1328 N N . GLU A 1 175 ? 9.230 -8.218 -12.449 1.00 88.12 175 GLU A N 1
ATOM 1329 C CA . GLU A 1 175 ? 9.311 -8.690 -11.064 1.00 88.12 175 GLU A CA 1
ATOM 1330 C C . GLU A 1 175 ? 9.487 -7.487 -10.133 1.00 88.12 175 GLU A C 1
ATOM 1332 O O . GLU A 1 175 ? 10.519 -6.811 -10.168 1.00 88.12 175 GLU A O 1
ATOM 1337 N N . ILE A 1 176 ? 8.492 -7.231 -9.287 1.00 91.62 176 ILE A N 1
ATOM 1338 C CA . ILE A 1 176 ? 8.582 -6.234 -8.220 1.00 91.62 176 ILE A CA 1
ATOM 1339 C C . ILE A 1 176 ? 8.905 -6.911 -6.895 1.00 91.62 176 ILE A C 1
ATOM 1341 O O . ILE A 1 176 ? 8.486 -8.042 -6.639 1.00 91.62 176 ILE A O 1
ATOM 1345 N N . ARG A 1 177 ? 9.605 -6.187 -6.019 1.00 94.62 177 ARG A N 1
ATOM 1346 C CA . ARG A 1 177 ? 9.862 -6.642 -4.646 1.00 94.62 177 ARG A CA 1
ATOM 1347 C C . ARG A 1 177 ? 9.185 -5.741 -3.636 1.00 94.62 177 ARG A C 1
ATOM 1349 O O . ARG A 1 177 ? 9.400 -4.532 -3.680 1.00 94.62 177 ARG A O 1
ATOM 1356 N N . LEU A 1 178 ? 8.436 -6.337 -2.716 1.00 96.12 178 LEU A N 1
ATOM 1357 C CA . LEU A 1 178 ? 7.831 -5.670 -1.568 1.00 96.12 178 LEU A CA 1
ATOM 1358 C C . LEU A 1 178 ? 8.736 -5.843 -0.349 1.00 96.12 178 LEU A C 1
ATOM 1360 O O . LEU A 1 178 ? 9.064 -6.962 0.043 1.00 96.12 178 LEU A O 1
ATOM 1364 N N . ILE A 1 179 ? 9.150 -4.735 0.255 1.00 96.44 179 ILE A N 1
ATOM 1365 C CA . ILE A 1 179 ? 10.087 -4.731 1.377 1.00 96.44 179 ILE A CA 1
ATOM 1366 C C . ILE A 1 179 ? 9.507 -3.868 2.491 1.00 96.44 179 ILE A C 1
ATOM 1368 O O . ILE A 1 179 ? 9.200 -2.698 2.270 1.00 96.44 179 ILE A O 1
ATOM 1372 N N . LEU A 1 180 ? 9.403 -4.418 3.702 1.00 96.25 180 LEU A N 1
ATOM 1373 C CA . LEU A 1 180 ? 9.067 -3.623 4.880 1.00 96.25 180 LEU A CA 1
ATOM 1374 C C . LEU A 1 180 ? 10.177 -2.590 5.119 1.00 96.25 180 LEU A C 1
ATOM 1376 O O . LEU A 1 180 ? 11.336 -2.942 5.356 1.00 96.25 180 LEU A O 1
ATOM 1380 N N . CYS A 1 181 ? 9.821 -1.313 5.049 1.00 91.25 181 CYS A N 1
ATOM 1381 C CA . CYS A 1 181 ? 10.744 -0.213 5.266 1.00 91.25 181 CYS A CA 1
ATOM 1382 C C . CYS A 1 181 ? 10.765 0.157 6.752 1.00 91.25 181 CYS A C 1
ATOM 1384 O O . CYS A 1 181 ? 9.724 0.369 7.376 1.00 91.25 181 CYS A O 1
ATOM 1386 N N . ARG A 1 182 ? 11.969 0.257 7.323 1.00 86.12 182 ARG A N 1
ATOM 1387 C CA . ARG A 1 182 ? 12.162 0.798 8.670 1.00 86.12 182 ARG A CA 1
ATOM 1388 C C . ARG A 1 182 ? 12.261 2.313 8.573 1.00 86.12 182 ARG A C 1
ATOM 1390 O O . ARG A 1 182 ? 13.331 2.830 8.268 1.00 86.12 182 ARG A O 1
ATOM 1397 N N . LEU A 1 183 ? 11.147 2.992 8.822 1.00 87.31 183 LEU A N 1
ATOM 1398 C CA . LEU A 1 183 ? 11.120 4.442 8.963 1.00 87.31 183 LEU A CA 1
ATOM 1399 C C . LEU A 1 183 ? 11.368 4.803 10.439 1.00 87.31 183 LEU A C 1
ATOM 1401 O O . LEU A 1 183 ? 10.693 4.235 11.304 1.00 87.31 183 LEU A O 1
ATOM 1405 N N . PRO A 1 184 ? 12.327 5.690 10.759 1.00 91.06 184 PRO A N 1
ATOM 1406 C CA . PRO A 1 184 ? 12.491 6.175 12.124 1.00 91.06 184 PRO A CA 1
ATOM 1407 C C . PRO A 1 184 ? 11.239 6.945 12.556 1.00 91.06 184 PRO A C 1
ATOM 1409 O O . PRO A 1 184 ? 10.536 7.525 11.722 1.00 91.06 184 PRO A O 1
ATOM 1412 N N . LEU A 1 185 ? 10.951 6.950 13.860 1.00 90.38 185 LEU A N 1
ATOM 1413 C CA . LEU A 1 185 ? 9.733 7.562 14.394 1.00 90.38 185 LEU A CA 1
ATOM 1414 C C . LEU A 1 18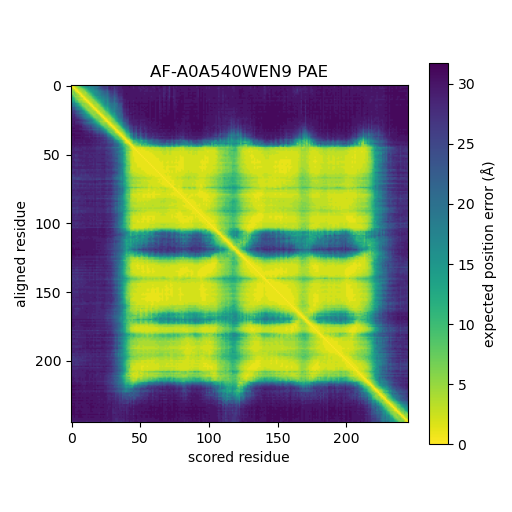5 ? 9.620 9.032 13.976 1.00 90.38 185 LEU A C 1
ATOM 1416 O O . LEU A 1 185 ? 8.546 9.463 13.576 1.00 90.38 185 LEU A O 1
ATOM 1420 N N . GLU A 1 186 ? 10.733 9.763 13.986 1.00 93.50 186 GLU A N 1
ATOM 1421 C CA . GLU A 1 186 ? 10.812 11.176 13.619 1.00 93.50 186 GLU A CA 1
ATOM 1422 C C . GLU A 1 186 ? 10.382 11.443 12.172 1.00 93.50 186 GLU A C 1
ATOM 1424 O O . GLU A 1 186 ? 9.831 12.500 11.872 1.00 93.50 186 GLU A O 1
ATOM 1429 N N . GLU A 1 187 ? 10.644 10.514 11.249 1.00 92.00 187 GLU A N 1
ATOM 1430 C CA . GLU A 1 187 ? 10.181 10.652 9.866 1.00 92.00 187 GLU A CA 1
ATOM 1431 C C . GLU A 1 187 ? 8.679 10.413 9.768 1.00 92.00 187 GLU A C 1
ATOM 1433 O O . GLU A 1 187 ? 7.983 11.177 9.100 1.00 92.00 187 GLU A O 1
ATOM 1438 N N . VAL A 1 188 ? 8.163 9.393 10.461 1.00 91.94 188 VAL A N 1
ATOM 1439 C CA . VAL A 1 188 ? 6.724 9.113 10.456 1.00 91.94 188 VAL A CA 1
ATOM 1440 C C . VAL A 1 188 ? 5.964 10.275 11.096 1.00 91.94 188 VAL A C 1
ATOM 1442 O O . VAL A 1 188 ? 4.982 10.741 10.523 1.00 91.94 188 VAL A O 1
ATOM 1445 N N . THR A 1 189 ? 6.430 10.809 12.230 1.00 93.31 189 THR A N 1
ATOM 1446 C CA . THR A 1 189 ? 5.784 11.956 12.887 1.00 93.31 189 THR A CA 1
ATOM 1447 C C . THR A 1 189 ? 5.783 13.190 11.995 1.00 93.31 189 THR A C 1
ATOM 1449 O O . THR A 1 189 ? 4.748 13.839 11.904 1.00 93.31 189 THR A O 1
ATOM 1452 N N . ARG A 1 190 ? 6.863 13.465 11.250 1.00 94.06 190 ARG A N 1
ATOM 1453 C CA . ARG A 1 190 ? 6.891 14.568 10.271 1.00 94.06 190 ARG A CA 1
ATOM 1454 C C . ARG A 1 190 ? 5.864 14.402 9.155 1.00 94.06 190 ARG A C 1
ATOM 1456 O O . ARG A 1 190 ? 5.301 15.397 8.711 1.00 94.06 190 ARG A O 1
ATOM 1463 N N . ILE A 1 191 ? 5.620 13.172 8.690 1.00 93.88 191 ILE A N 1
ATOM 1464 C CA . ILE A 1 191 ? 4.577 12.909 7.685 1.00 93.88 191 ILE A CA 1
ATOM 1465 C C . ILE A 1 191 ? 3.199 13.275 8.254 1.00 93.88 191 ILE A C 1
ATOM 1467 O O . ILE A 1 191 ? 2.432 13.969 7.590 1.00 93.88 191 ILE A O 1
ATOM 1471 N N . TRP A 1 192 ? 2.900 12.862 9.488 1.00 94.94 192 TRP A N 1
ATOM 1472 C CA . TRP A 1 192 ? 1.625 13.175 10.148 1.00 94.94 192 TRP A CA 1
ATOM 1473 C C . TRP A 1 192 ? 1.477 14.665 10.490 1.00 94.94 192 TRP A C 1
ATOM 1475 O O . TRP A 1 192 ? 0.413 15.239 10.271 1.00 94.94 192 TRP A O 1
ATOM 1485 N N . GLU A 1 193 ? 2.552 15.324 10.925 1.00 94.88 193 GLU A N 1
ATOM 1486 C CA . GLU A 1 193 ? 2.587 16.777 11.138 1.00 94.88 193 GLU A CA 1
ATOM 1487 C C . GLU A 1 193 ? 2.320 17.550 9.841 1.00 94.88 193 GLU A C 1
ATOM 1489 O O . GLU A 1 193 ? 1.555 18.514 9.847 1.00 94.88 193 GLU A O 1
ATOM 1494 N N . ALA A 1 194 ? 2.900 17.112 8.718 1.00 94.25 194 ALA A N 1
ATOM 1495 C CA . ALA A 1 194 ? 2.656 17.715 7.408 1.00 94.25 194 ALA A CA 1
ATOM 1496 C C . ALA A 1 194 ? 1.199 17.545 6.942 1.00 94.25 194 ALA A C 1
ATOM 1498 O O . ALA A 1 194 ? 0.677 18.419 6.252 1.00 94.25 194 ALA A O 1
ATOM 1499 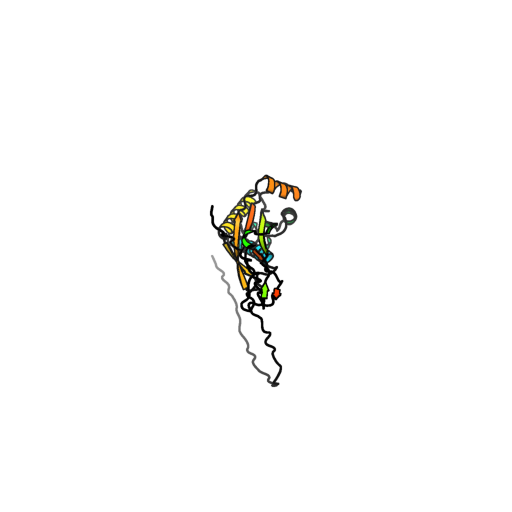N N . LEU A 1 195 ? 0.539 16.454 7.346 1.00 93.75 195 LEU A N 1
ATOM 1500 C CA . LEU A 1 195 ? -0.897 16.238 7.142 1.00 93.75 195 LEU A CA 1
ATOM 1501 C C . LEU A 1 195 ? -1.778 17.026 8.125 1.00 93.75 195 LEU A C 1
ATOM 1503 O O . LEU A 1 195 ? -2.988 17.066 7.932 1.00 93.75 195 LEU A O 1
ATOM 1507 N N . GLN A 1 196 ? -1.191 17.648 9.156 1.00 95.00 196 GLN A N 1
ATOM 1508 C CA . GLN A 1 196 ? -1.901 18.293 10.269 1.00 95.00 196 GLN A CA 1
ATOM 1509 C C . GLN A 1 196 ? -2.842 17.339 11.026 1.00 95.00 196 GLN A C 1
ATOM 1511 O O . GLN A 1 196 ? -3.834 17.764 11.616 1.00 95.00 196 GLN A O 1
ATOM 1516 N N . GLU A 1 197 ? -2.508 16.050 11.042 1.00 93.44 197 GLU A N 1
ATOM 1517 C CA . GLU A 1 197 ? -3.287 14.997 11.691 1.00 93.44 197 GLU A CA 1
ATOM 1518 C C . GLU A 1 197 ? -2.517 14.424 12.892 1.00 93.44 197 GLU A C 1
ATOM 1520 O O . GLU A 1 197 ? -1.281 14.387 12.886 1.00 93.44 197 GLU A O 1
ATOM 1525 N N . PRO A 1 198 ? -3.208 13.932 13.936 1.00 92.62 198 PRO A N 1
ATOM 1526 C CA . PRO A 1 198 ? -2.546 13.200 15.002 1.00 92.62 198 PRO A CA 1
ATOM 1527 C C . PRO A 1 198 ? -1.906 11.929 14.443 1.00 92.62 198 PRO A C 1
ATOM 1529 O O . PRO A 1 198 ? -2.447 11.278 13.548 1.00 92.62 198 PRO A O 1
ATOM 1532 N N . TYR A 1 199 ? -0.771 11.544 15.024 1.00 92.38 199 TYR A N 1
ATOM 1533 C CA . TYR A 1 199 ? -0.106 10.295 14.674 1.00 92.38 199 TYR A CA 1
ATOM 1534 C C . TYR A 1 199 ? -1.061 9.102 14.817 1.00 92.38 199 TYR A C 1
ATOM 1536 O O . TYR A 1 199 ? -1.700 8.921 15.858 1.00 92.38 199 TYR A O 1
ATOM 1544 N N . ARG A 1 200 ? -1.112 8.255 13.784 1.00 93.12 200 ARG A N 1
ATOM 1545 C CA . ARG A 1 200 ? -1.867 6.997 13.781 1.00 93.12 200 ARG A CA 1
ATOM 1546 C C . ARG A 1 200 ? -0.967 5.818 13.436 1.00 93.12 200 ARG A C 1
ATOM 1548 O O . ARG A 1 200 ? 0.077 5.957 12.793 1.00 93.12 200 ARG A O 1
ATOM 1555 N N . LEU A 1 201 ? -1.418 4.637 13.854 1.00 95.19 201 LEU A N 1
ATOM 1556 C CA . LEU A 1 201 ? -0.792 3.361 13.530 1.00 95.19 201 LEU A CA 1
ATOM 1557 C C . LEU A 1 201 ? -0.604 3.241 12.010 1.00 95.19 201 LEU A C 1
ATOM 1559 O O . LEU A 1 201 ? -1.568 3.339 11.259 1.00 95.19 201 LEU A O 1
ATOM 1563 N N . SER A 1 202 ? 0.633 3.044 11.563 1.00 96.00 202 SER A N 1
ATOM 1564 C CA . SER A 1 202 ? 0.967 2.918 10.143 1.00 96.00 202 SER A CA 1
ATOM 1565 C C . SER A 1 202 ? 2.278 2.153 9.945 1.00 96.00 202 SER A C 1
ATOM 1567 O O . SER A 1 202 ? 3.105 2.079 10.856 1.00 96.00 202 SER A O 1
ATOM 1569 N N . VAL A 1 203 ? 2.467 1.565 8.760 1.00 96.38 203 VAL A N 1
ATOM 1570 C CA . VAL A 1 203 ? 3.721 0.898 8.353 1.00 96.38 203 VAL A CA 1
ATOM 1571 C C . VAL A 1 203 ? 4.148 1.350 6.967 1.00 96.38 203 VAL A C 1
ATOM 1573 O O . VAL A 1 203 ? 3.312 1.598 6.101 1.00 96.38 203 VAL A O 1
ATOM 1576 N N . CYS A 1 204 ? 5.458 1.437 6.741 1.00 97.06 204 CYS A N 1
ATOM 1577 C CA . CYS A 1 204 ? 6.013 1.816 5.447 1.00 97.06 204 CYS A CA 1
ATOM 1578 C C . CYS A 1 204 ? 6.451 0.576 4.659 1.00 97.06 204 CYS A C 1
ATOM 1580 O O . CYS A 1 204 ? 7.177 -0.273 5.179 1.00 97.06 204 CYS A O 1
ATOM 1582 N N . TYR A 1 205 ? 6.048 0.484 3.394 1.00 97.44 205 TYR A N 1
ATOM 1583 C CA . TYR A 1 205 ? 6.519 -0.531 2.453 1.00 97.44 205 TYR A CA 1
ATOM 1584 C C . TYR A 1 205 ? 7.199 0.124 1.256 1.00 97.44 205 TYR A C 1
ATOM 1586 O O . TYR A 1 205 ? 6.664 1.036 0.631 1.00 97.44 205 TYR A O 1
ATOM 1594 N N . LEU A 1 206 ? 8.375 -0.391 0.921 1.00 96.31 206 LEU A N 1
ATOM 1595 C CA . LEU A 1 206 ? 9.137 -0.038 -0.263 1.00 96.31 206 LEU A CA 1
ATOM 1596 C C . LEU A 1 206 ? 8.874 -1.077 -1.356 1.00 96.31 206 LEU A C 1
ATOM 1598 O O . LEU A 1 206 ? 9.136 -2.266 -1.162 1.00 96.31 206 LEU A O 1
ATOM 1602 N N . VAL A 1 207 ? 8.417 -0.617 -2.515 1.00 95.25 207 VAL A N 1
ATOM 1603 C CA . VAL A 1 207 ? 8.321 -1.421 -3.734 1.00 95.25 207 VAL A CA 1
ATOM 1604 C C . VAL A 1 207 ? 9.486 -1.067 -4.646 1.00 95.25 207 VAL A C 1
ATOM 1606 O O . VAL A 1 207 ? 9.652 0.096 -5.012 1.00 95.25 207 VAL A O 1
ATOM 1609 N N . ARG A 1 208 ? 10.300 -2.064 -4.999 1.00 91.81 208 ARG A N 1
ATOM 1610 C CA . ARG A 1 208 ? 11.493 -1.888 -5.845 1.00 91.81 208 ARG A CA 1
ATOM 1611 C C . ARG A 1 208 ? 11.333 -2.533 -7.212 1.00 91.81 208 ARG A C 1
ATOM 1613 O O . ARG A 1 208 ? 10.493 -3.416 -7.391 1.00 91.81 208 ARG A O 1
ATOM 1620 N N . SER A 1 209 ? 12.221 -2.126 -8.121 1.00 84.31 209 SER A N 1
ATOM 1621 C CA . SER A 1 209 ? 12.363 -2.657 -9.485 1.00 84.31 209 SER A CA 1
ATOM 1622 C C . SER A 1 209 ? 11.265 -2.222 -10.461 1.00 84.31 209 SER A C 1
ATOM 1624 O O . SER A 1 209 ? 11.042 -2.885 -11.469 1.00 84.31 209 SER A O 1
ATOM 1626 N N . ILE A 1 210 ? 10.629 -1.072 -10.214 1.00 86.75 210 ILE A N 1
ATOM 1627 C CA . ILE A 1 210 ? 9.720 -0.449 -11.180 1.00 86.75 210 ILE A CA 1
ATOM 1628 C C . ILE A 1 210 ? 10.561 0.239 -12.255 1.00 86.75 210 ILE A C 1
ATOM 1630 O O . ILE A 1 210 ? 11.506 0.960 -11.936 1.00 86.75 210 ILE A O 1
ATOM 1634 N N . ARG A 1 211 ? 10.221 0.035 -13.528 1.00 86.12 211 ARG A N 1
ATOM 1635 C CA . ARG A 1 211 ? 10.877 0.690 -14.663 1.00 86.12 211 ARG A CA 1
ATOM 1636 C C . ARG A 1 211 ? 9.826 1.352 -15.537 1.00 86.12 211 ARG A C 1
ATOM 1638 O O . ARG A 1 211 ? 8.775 0.772 -15.773 1.00 86.12 211 ARG A O 1
ATOM 1645 N N . ILE A 1 212 ? 10.123 2.555 -16.003 1.00 85.44 212 ILE A N 1
ATOM 1646 C CA . ILE A 1 212 ? 9.364 3.240 -17.044 1.00 85.44 212 ILE A CA 1
ATOM 1647 C C . ILE A 1 212 ? 10.336 3.460 -18.189 1.00 85.44 212 ILE A C 1
ATOM 1649 O O . ILE A 1 212 ? 11.317 4.192 -18.055 1.00 85.44 212 ILE A O 1
ATOM 1653 N N . ASP A 1 213 ? 10.098 2.787 -19.300 1.00 80.75 213 ASP A N 1
ATOM 1654 C CA . ASP A 1 213 ? 10.981 2.886 -20.449 1.00 80.75 213 ASP A CA 1
ATOM 1655 C C . ASP A 1 213 ? 10.843 4.243 -21.147 1.00 80.75 213 ASP A C 1
ATOM 1657 O O . ASP A 1 213 ? 9.770 4.855 -21.205 1.00 80.75 213 ASP A O 1
ATOM 1661 N N . SER A 1 214 ? 11.956 4.706 -21.712 1.00 78.31 214 SER A N 1
ATOM 1662 C CA . SER A 1 214 ? 11.983 5.945 -22.478 1.00 78.31 214 SER A CA 1
ATOM 1663 C C . SER A 1 214 ? 11.303 5.768 -23.836 1.00 78.31 214 SER A C 1
ATOM 1665 O O . SER A 1 214 ? 11.542 4.795 -24.555 1.00 78.31 214 SER A O 1
ATOM 1667 N N . THR A 1 215 ? 10.492 6.752 -24.222 1.00 78.44 215 THR A N 1
ATOM 1668 C CA . THR A 1 215 ? 9.932 6.863 -25.577 1.00 78.44 215 THR A CA 1
ATOM 1669 C C . THR A 1 215 ? 10.900 7.518 -26.563 1.00 78.44 215 THR A C 1
ATOM 1671 O O . THR A 1 215 ? 10.610 7.553 -27.758 1.00 78.44 215 THR A O 1
ATOM 1674 N N . GLN A 1 216 ? 12.044 8.031 -26.094 1.00 70.44 216 GLN A N 1
ATOM 1675 C CA . GLN A 1 216 ? 13.059 8.621 -26.962 1.00 70.44 216 GLN A CA 1
ATOM 1676 C C . GLN A 1 216 ? 13.832 7.521 -27.695 1.00 70.44 216 GLN A C 1
ATOM 1678 O O . GLN A 1 216 ? 14.428 6.633 -27.075 1.00 70.44 216 GLN A O 1
ATOM 1683 N N . LEU A 1 217 ? 13.808 7.609 -29.023 1.00 64.62 217 LEU A N 1
ATOM 1684 C CA . LEU A 1 217 ? 14.576 6.774 -29.933 1.00 64.62 217 LEU A CA 1
ATOM 1685 C C . LEU A 1 217 ? 15.710 7.633 -30.491 1.00 64.62 217 LEU A C 1
ATOM 1687 O O . LEU A 1 217 ? 15.453 8.590 -31.217 1.00 64.62 217 LEU A O 1
ATOM 1691 N N . ASP A 1 218 ? 16.947 7.295 -30.143 1.00 59.75 218 ASP A N 1
ATOM 1692 C CA . ASP A 1 218 ? 18.128 7.839 -30.804 1.00 59.75 218 ASP A CA 1
ATOM 1693 C C . ASP A 1 218 ? 18.438 6.966 -32.022 1.00 59.75 218 ASP A C 1
ATOM 1695 O O . ASP A 1 218 ? 18.913 5.829 -31.900 1.00 59.75 218 ASP A O 1
ATOM 1699 N N . GLU A 1 219 ? 18.179 7.500 -33.214 1.00 56.47 219 GLU A N 1
ATOM 1700 C CA . GLU A 1 219 ? 18.717 6.952 -34.457 1.00 56.47 219 GLU A CA 1
ATOM 1701 C C . GLU A 1 219 ? 20.177 7.392 -34.583 1.00 56.47 219 GLU A C 1
ATOM 1703 O O . GLU A 1 219 ? 20.498 8.474 -35.074 1.00 56.47 219 GLU A O 1
ATOM 1708 N N . SER A 1 220 ? 21.097 6.564 -34.093 1.00 54.75 220 SER A N 1
ATOM 1709 C CA . SER A 1 220 ? 22.524 6.852 -34.228 1.00 54.75 220 SER A CA 1
ATOM 1710 C C . SER A 1 220 ? 23.006 6.346 -35.589 1.00 54.75 220 SER A C 1
ATOM 1712 O O . SER A 1 220 ? 23.035 5.137 -35.835 1.00 54.75 220 SER A O 1
ATOM 1714 N N . ALA A 1 221 ? 23.370 7.264 -36.491 1.00 50.25 221 ALA A N 1
ATOM 1715 C CA . ALA A 1 221 ? 24.011 6.910 -37.755 1.00 50.25 221 ALA A CA 1
ATOM 1716 C C . ALA A 1 221 ? 25.338 6.164 -37.483 1.00 50.25 221 ALA A C 1
ATOM 1718 O O . ALA A 1 221 ? 26.062 6.531 -36.552 1.00 50.25 221 ALA A O 1
ATOM 1719 N N . PRO A 1 222 ? 25.679 5.111 -38.252 1.00 55.25 222 PRO A N 1
ATOM 1720 C CA . PRO A 1 222 ? 26.917 4.370 -38.038 1.00 55.25 222 PRO A CA 1
ATOM 1721 C C . PRO A 1 222 ? 28.128 5.297 -38.190 1.00 55.25 222 PRO A C 1
ATOM 1723 O O . PRO A 1 222 ? 28.198 6.086 -39.131 1.00 55.25 222 PRO A O 1
ATOM 1726 N N . ILE A 1 223 ? 29.094 5.180 -37.273 1.00 57.78 223 ILE A N 1
ATOM 1727 C CA . ILE A 1 223 ? 30.390 5.857 -37.386 1.00 57.78 223 ILE A CA 1
ATOM 1728 C C . ILE A 1 223 ? 31.090 5.266 -38.613 1.00 57.78 223 ILE A C 1
ATOM 1730 O O . ILE A 1 223 ? 31.503 4.108 -38.590 1.00 57.78 223 ILE A O 1
ATOM 1734 N N . LEU A 1 224 ? 31.143 6.038 -39.700 1.00 61.78 224 LEU A N 1
ATOM 1735 C CA . LEU A 1 224 ? 31.659 5.575 -40.989 1.00 61.78 224 LEU A CA 1
ATOM 1736 C C . LEU A 1 224 ? 33.187 5.670 -41.086 1.00 61.78 224 LEU A C 1
ATOM 1738 O O . LEU A 1 224 ? 33.770 5.024 -41.950 1.00 61.78 224 LEU A O 1
ATOM 1742 N N . ASP A 1 225 ? 33.830 6.453 -40.214 1.00 50.66 225 ASP A N 1
ATOM 1743 C CA . ASP A 1 225 ? 35.276 6.638 -40.245 1.00 50.66 225 ASP A CA 1
ATOM 1744 C C . ASP A 1 225 ? 35.855 6.894 -38.844 1.00 50.66 225 ASP A C 1
ATOM 1746 O O . ASP A 1 225 ? 35.294 7.651 -38.046 1.00 50.66 225 ASP A O 1
ATOM 1750 N N . ILE A 1 226 ? 36.979 6.242 -38.551 1.00 54.88 226 ILE A N 1
ATOM 1751 C CA . ILE A 1 226 ? 37.806 6.480 -37.365 1.00 54.88 226 ILE A CA 1
ATOM 1752 C C . ILE A 1 226 ? 39.179 6.882 -37.894 1.00 54.88 226 ILE A C 1
ATOM 1754 O O . ILE A 1 226 ? 40.033 6.037 -38.160 1.00 54.88 226 ILE A O 1
ATOM 1758 N N . THR A 1 227 ? 39.416 8.184 -38.025 1.00 53.16 227 THR A N 1
ATOM 1759 C CA . THR A 1 227 ? 40.753 8.695 -38.331 1.00 53.16 227 THR A CA 1
ATOM 1760 C C . THR A 1 227 ? 41.570 8.768 -37.046 1.00 53.16 227 THR A C 1
ATOM 1762 O O . THR A 1 227 ? 41.542 9.765 -36.321 1.00 53.16 227 THR A O 1
ATOM 1765 N N . THR A 1 228 ? 42.311 7.706 -36.740 1.00 52.22 228 THR A N 1
ATOM 1766 C CA . THR A 1 228 ? 43.348 7.722 -35.703 1.00 52.22 228 THR A CA 1
ATOM 1767 C C . THR A 1 228 ? 44.552 8.508 -36.219 1.00 52.22 228 THR A C 1
ATOM 1769 O O . THR A 1 228 ? 45.411 7.984 -36.924 1.00 52.22 228 THR A O 1
ATOM 1772 N N . GLY A 1 229 ? 44.624 9.792 -35.872 1.00 52.97 229 GLY A N 1
ATOM 1773 C CA . GLY A 1 229 ? 45.814 10.605 -36.103 1.00 52.97 229 GLY A CA 1
ATOM 1774 C C . GLY A 1 229 ? 46.940 10.203 -35.152 1.00 52.97 229 GLY A C 1
ATOM 1775 O O . GLY A 1 229 ? 47.112 10.827 -34.109 1.00 52.97 229 GLY A O 1
ATOM 1776 N N . LEU A 1 230 ? 47.719 9.172 -35.492 1.00 54.88 230 LEU A N 1
ATOM 1777 C CA . LEU A 1 230 ? 49.049 8.999 -34.904 1.00 54.88 230 LEU A CA 1
ATOM 1778 C C . LEU A 1 230 ? 49.996 9.991 -35.583 1.00 54.88 230 LEU A C 1
ATOM 1780 O O . LEU A 1 230 ? 50.527 9.729 -36.660 1.00 54.88 230 LEU A O 1
ATOM 1784 N N . GLY A 1 231 ? 50.196 11.151 -34.956 1.00 60.81 231 GLY A N 1
ATOM 1785 C CA . GLY A 1 231 ? 51.332 12.005 -35.291 1.00 60.81 231 GLY A CA 1
ATOM 1786 C C . GLY A 1 231 ? 52.636 11.232 -35.045 1.00 60.81 231 GLY A C 1
ATOM 1787 O O . GLY A 1 231 ? 52.726 10.524 -34.038 1.00 60.81 231 GLY A O 1
ATOM 1788 N N . PRO A 1 232 ? 53.638 11.309 -35.939 1.00 53.62 232 PRO A N 1
ATOM 1789 C CA . PRO A 1 232 ? 54.891 10.600 -35.739 1.00 53.62 232 PRO A CA 1
ATOM 1790 C C . PRO A 1 232 ? 55.574 11.116 -34.470 1.00 53.62 232 PRO A C 1
ATOM 1792 O O . PRO A 1 232 ? 55.795 12.318 -34.309 1.00 53.62 232 PRO A O 1
ATOM 1795 N N . LEU A 1 233 ? 55.908 10.194 -33.567 1.00 54.88 233 LEU A N 1
ATOM 1796 C CA . LEU A 1 233 ? 56.784 10.466 -32.438 1.00 54.88 233 LEU A CA 1
ATOM 1797 C C . LEU A 1 233 ? 58.147 10.860 -33.021 1.00 54.88 233 LEU A C 1
ATOM 1799 O O . LEU A 1 233 ? 58.869 10.013 -33.547 1.00 54.88 233 LEU A O 1
ATOM 1803 N N . VAL A 1 234 ? 58.471 12.153 -32.994 1.00 52.69 234 VAL A N 1
ATOM 1804 C CA . VAL A 1 234 ? 59.794 12.651 -33.379 1.00 52.69 234 VAL A CA 1
ATOM 1805 C C . VAL A 1 234 ? 60.807 12.013 -32.431 1.00 52.69 234 VAL A C 1
ATOM 1807 O O . VAL A 1 234 ? 60.882 12.368 -31.256 1.00 52.69 234 VAL A O 1
ATOM 1810 N N . ALA A 1 235 ? 61.555 11.032 -32.932 1.00 51.69 235 ALA A N 1
ATOM 1811 C CA . ALA A 1 235 ? 62.699 10.478 -32.230 1.00 51.69 235 ALA A CA 1
ATOM 1812 C C . ALA A 1 235 ? 63.767 11.575 -32.118 1.00 51.69 235 ALA A C 1
ATOM 1814 O O . ALA A 1 235 ? 64.208 12.127 -33.128 1.00 51.69 235 ALA A O 1
ATOM 1815 N N . ALA A 1 236 ? 64.150 11.920 -30.889 1.00 55.06 236 ALA A N 1
ATOM 1816 C CA . ALA A 1 236 ? 65.248 12.842 -30.636 1.00 55.06 236 ALA A CA 1
ATOM 1817 C C . ALA A 1 236 ? 66.558 12.251 -31.196 1.00 55.06 236 ALA A C 1
ATOM 1819 O O . ALA A 1 236 ? 66.817 11.066 -30.974 1.00 55.06 236 ALA A O 1
ATOM 1820 N N . PRO A 1 237 ? 67.391 13.030 -31.909 1.00 45.94 237 PRO A N 1
ATOM 1821 C CA . PRO A 1 237 ? 68.674 12.533 -32.378 1.00 45.94 237 PRO A CA 1
ATOM 1822 C C . PRO A 1 237 ? 69.626 12.321 -31.196 1.00 45.94 237 PRO A C 1
ATOM 1824 O O . PRO A 1 237 ? 69.893 13.227 -30.406 1.00 45.94 237 PRO A O 1
ATOM 1827 N N . THR A 1 238 ? 70.137 11.098 -31.100 1.00 49.97 238 THR A N 1
ATOM 1828 C CA . THR A 1 238 ? 71.262 10.691 -30.263 1.00 49.97 238 THR A CA 1
ATOM 1829 C C . THR A 1 238 ? 72.515 11.421 -30.746 1.00 49.97 238 THR A C 1
ATOM 1831 O O . THR A 1 238 ? 72.987 11.156 -31.850 1.00 49.97 238 THR A O 1
ATOM 1834 N N . THR A 1 239 ? 73.077 12.321 -29.939 1.00 45.06 239 THR A N 1
ATOM 1835 C CA . THR A 1 239 ? 74.443 12.812 -30.166 1.00 45.06 239 THR A CA 1
ATOM 1836 C C . THR A 1 239 ? 75.372 12.087 -29.205 1.00 45.06 239 THR A C 1
ATOM 1838 O O . THR A 1 239 ? 75.606 12.522 -28.080 1.00 45.06 239 THR A O 1
ATOM 1841 N N . GLU A 1 240 ? 75.868 10.944 -29.662 1.00 44.31 240 GLU A N 1
ATOM 1842 C CA . GLU A 1 240 ? 77.061 10.296 -29.137 1.00 44.31 240 GLU A CA 1
ATOM 1843 C C . GLU A 1 240 ? 78.257 10.830 -29.938 1.00 44.31 240 GLU A C 1
ATOM 1845 O O . GLU A 1 240 ? 78.357 10.587 -31.137 1.00 44.31 240 GLU A O 1
ATOM 1850 N N . SER A 1 241 ? 79.151 11.572 -29.282 1.00 40.78 241 SER A N 1
ATOM 1851 C CA . SER A 1 241 ? 80.514 11.808 -29.767 1.00 40.78 241 SER A CA 1
ATOM 1852 C C . SER A 1 241 ? 81.466 11.611 -28.597 1.00 40.78 241 SER A C 1
ATOM 1854 O O . SER A 1 241 ? 81.515 12.411 -27.663 1.00 40.78 241 SER A O 1
ATOM 1856 N N . ALA A 1 242 ? 82.175 10.489 -28.654 1.00 42.91 242 ALA A N 1
ATOM 1857 C CA . ALA A 1 242 ? 83.188 10.063 -27.710 1.00 42.91 242 ALA A CA 1
ATOM 1858 C C . ALA A 1 242 ? 84.498 10.872 -27.836 1.00 42.91 242 ALA A C 1
ATOM 1860 O O . ALA A 1 242 ? 84.906 11.253 -28.929 1.00 42.91 242 ALA A O 1
ATOM 1861 N N . SER A 1 243 ? 85.118 11.082 -26.670 1.00 42.28 243 SER A N 1
ATOM 1862 C CA . SER A 1 243 ? 86.544 11.174 -26.304 1.00 42.28 243 SER A CA 1
ATOM 1863 C C . SER A 1 243 ? 87.631 11.421 -27.364 1.00 42.28 243 SER A C 1
ATOM 1865 O O . SER A 1 243 ? 87.774 10.645 -28.301 1.00 42.28 243 SER A O 1
ATOM 1867 N N . ALA A 1 244 ? 88.567 12.334 -27.062 1.00 40.75 244 ALA A N 1
ATOM 1868 C CA . ALA A 1 244 ? 89.884 12.012 -26.468 1.00 40.75 244 ALA A CA 1
ATOM 1869 C C . ALA A 1 244 ? 90.919 13.132 -26.717 1.00 40.75 244 ALA A C 1
ATOM 1871 O O . ALA A 1 244 ? 91.109 13.535 -27.862 1.00 40.75 244 ALA A O 1
ATOM 1872 N N . SER A 1 245 ? 91.578 13.580 -25.636 1.00 42.06 245 SER A N 1
ATOM 1873 C CA . SER A 1 245 ? 93.034 13.800 -25.459 1.00 42.06 245 SER A CA 1
ATOM 1874 C C . SER A 1 245 ? 93.327 14.869 -24.413 1.00 42.06 245 SER A C 1
ATOM 1876 O O . SER A 1 245 ? 92.769 15.980 -24.519 1.00 42.06 245 SER A O 1
#

pLDDT: mean 75.55, std 23.31, range [31.41, 98.44]

Foldseek 3Di:
DDDDDDDDDDDDDDDDDDDDDDDDDDDDDDDPPPPPPVPDAQFQAPCLVVLVVVVLLVLLQVLQCVDPLRVVFQVGSVLEEQDDPVVQLVDPNHFKHFHQPDKDFDPVQQPDPFDQDPVNQWTWDRWGWIKTKTKMFGDTPDPVSRVVSVVSSVVSCVVPQWDFGADPVRRDTWIKGKDFDDDPPVRQVVVCVVVVHPRGDITMIMIGRGTHTGPDIDRDDDPPDDPPPPDDPPDDDDDDDDDDD

Organism: NCBI:txid2567942

Solvent-accessible surface area (backbone atoms only — not comparable to full-atom values): 15285 Å² total; per-residue (Å²): 137,81,89,84,90,81,85,86,86,85,84,85,90,84,81,90,85,87,84,90,87,86,85,89,82,89,80,84,88,74,88,75,76,72,73,78,71,74,80,66,75,61,56,47,45,90,54,45,66,57,54,49,55,52,48,55,50,48,55,51,27,57,56,29,67,74,30,88,76,47,19,77,68,34,70,47,56,79,7,52,40,62,47,50,68,75,64,37,70,73,40,92,65,36,24,33,24,52,14,72,79,46,76,45,77,35,72,86,54,60,76,50,73,59,52,69,43,97,82,71,39,46,34,32,48,58,45,52,30,34,31,42,33,30,45,36,33,58,50,54,97,42,75,68,52,26,51,51,48,47,52,51,50,52,49,54,46,58,79,46,27,67,42,77,44,69,40,90,88,37,72,32,72,45,63,34,36,49,38,84,43,89,72,57,68,71,56,54,49,49,56,26,56,74,69,74,44,81,84,70,78,63,51,41,35,36,38,36,68,44,48,31,52,47,87,53,70,46,75,58,76,79,85,87,75,81,86,80,80,78,73,80,81,79,76,78,84,83,84,85,81,84,87,91,134

Mean predicted aligned error: 15.51 Å